Protein AF-K1Q752-F1 (afdb_monomer_lite)

Structure (mmCIF, N/CA/C/O backbone):
data_AF-K1Q752-F1
#
_entry.id   AF-K1Q752-F1
#
loop_
_atom_site.group_PDB
_atom_site.id
_atom_site.type_symbol
_atom_site.label_atom_id
_atom_site.label_alt_id
_atom_site.label_comp_id
_atom_site.label_asym_id
_atom_site.label_entity_id
_atom_site.label_seq_id
_atom_site.pdbx_PDB_ins_code
_atom_site.Cartn_x
_atom_site.Cartn_y
_atom_site.Cartn_z
_atom_site.occupancy
_atom_site.B_iso_or_equiv
_atom_site.auth_seq_id
_atom_site.auth_comp_id
_atom_site.auth_asym_id
_atom_site.auth_atom_id
_atom_site.pdbx_PDB_model_num
ATOM 1 N N . MET A 1 1 ? -10.560 10.056 -11.623 1.00 42.00 1 MET A N 1
ATOM 2 C CA . MET A 1 1 ? -11.050 8.693 -11.921 1.00 42.00 1 MET A CA 1
ATOM 3 C C . MET A 1 1 ? -12.491 8.624 -11.456 1.00 42.00 1 MET A C 1
ATOM 5 O O . MET A 1 1 ? -12.718 8.993 -10.308 1.00 42.00 1 MET A O 1
ATOM 9 N N . PRO A 1 2 ? -13.451 8.238 -12.308 1.00 56.50 2 PRO A N 1
ATOM 10 C CA . PRO A 1 2 ? -14.804 7.950 -11.844 1.00 56.50 2 PRO A CA 1
ATOM 11 C C . PRO A 1 2 ? -14.769 6.792 -10.834 1.00 56.50 2 PRO A C 1
ATOM 13 O O . PRO A 1 2 ? -13.944 5.883 -10.951 1.00 56.50 2 PRO A O 1
ATOM 16 N N . GLN A 1 3 ? -15.618 6.861 -9.809 1.00 67.69 3 GLN A N 1
ATOM 17 C CA . GLN A 1 3 ? -15.756 5.802 -8.810 1.00 67.69 3 GLN A CA 1
ATOM 18 C C . GLN A 1 3 ? -16.289 4.531 -9.486 1.00 67.69 3 GLN A C 1
ATOM 20 O O . GLN A 1 3 ? -17.209 4.608 -10.298 1.00 67.69 3 GLN A O 1
ATOM 25 N N . THR A 1 4 ? -15.714 3.367 -9.175 1.00 75.62 4 THR A N 1
ATOM 26 C CA . THR A 1 4 ? -16.200 2.095 -9.727 1.00 75.62 4 THR A CA 1
ATOM 27 C C . THR A 1 4 ? -17.544 1.720 -9.106 1.00 75.62 4 THR A C 1
ATOM 29 O O . THR A 1 4 ? -17.791 2.009 -7.933 1.00 75.62 4 THR A O 1
ATOM 32 N N . GLU A 1 5 ? -18.401 1.036 -9.867 1.00 75.38 5 GLU A N 1
ATOM 33 C CA . GLU A 1 5 ? -19.727 0.621 -9.389 1.00 75.38 5 GLU A CA 1
ATOM 34 C C . GLU A 1 5 ? -19.633 -0.262 -8.138 1.00 75.38 5 GLU A C 1
ATOM 36 O O . GLU A 1 5 ? -20.312 -0.017 -7.147 1.00 75.38 5 GLU A O 1
ATOM 41 N N . ASN A 1 6 ? -18.675 -1.191 -8.105 1.00 75.94 6 ASN A N 1
ATOM 42 C CA . ASN A 1 6 ? -18.429 -2.019 -6.923 1.00 75.94 6 ASN A CA 1
ATOM 43 C C . ASN A 1 6 ? -18.052 -1.192 -5.683 1.00 75.94 6 ASN A C 1
ATOM 45 O O . ASN A 1 6 ? -18.512 -1.495 -4.586 1.00 75.94 6 ASN A O 1
ATOM 49 N N . ALA A 1 7 ? -17.253 -0.127 -5.826 1.00 74.12 7 ALA A N 1
ATOM 50 C CA . ALA A 1 7 ? -16.920 0.732 -4.689 1.00 74.12 7 ALA A CA 1
ATOM 51 C C . ALA A 1 7 ? -18.151 1.497 -4.176 1.00 74.12 7 ALA A C 1
ATOM 53 O O . ALA A 1 7 ? -18.272 1.714 -2.969 1.00 74.12 7 ALA A O 1
ATOM 54 N N . ARG A 1 8 ? -19.065 1.894 -5.073 1.00 77.12 8 ARG A N 1
ATOM 55 C CA . ARG A 1 8 ? -20.343 2.529 -4.706 1.00 77.12 8 ARG A CA 1
ATOM 56 C C . ARG A 1 8 ? -21.249 1.558 -3.955 1.00 77.12 8 ARG A C 1
ATOM 58 O O . ARG A 1 8 ? -21.768 1.929 -2.911 1.00 77.12 8 ARG A O 1
ATOM 65 N N . LEU A 1 9 ? -21.384 0.324 -4.440 1.00 76.19 9 LEU A N 1
ATOM 66 C CA . LEU A 1 9 ? -22.222 -0.706 -3.813 1.00 76.19 9 LEU A CA 1
ATOM 67 C C . LEU A 1 9 ? -21.737 -1.079 -2.409 1.00 76.19 9 LEU A C 1
ATOM 69 O O . LEU A 1 9 ? -22.540 -1.208 -1.493 1.00 76.19 9 LEU A O 1
ATOM 73 N N . VAL A 1 10 ? -20.422 -1.213 -2.234 1.00 74.75 10 VAL A N 1
ATOM 74 C CA . VAL A 1 10 ? -19.826 -1.654 -0.966 1.00 74.75 10 VAL A CA 1
ATOM 75 C C . VAL A 1 10 ? -19.859 -0.558 0.102 1.00 74.75 10 VAL A C 1
ATOM 77 O O . VAL A 1 10 ? -20.119 -0.841 1.265 1.00 74.75 10 VAL A O 1
ATOM 80 N N . THR A 1 11 ? -19.595 0.696 -0.272 1.00 77.12 11 THR A N 1
ATOM 81 C CA . THR A 1 11 ? -19.477 1.803 0.700 1.00 77.12 11 THR A CA 1
ATOM 82 C C . THR A 1 11 ? -20.744 2.647 0.823 1.00 77.12 11 THR A C 1
ATOM 84 O O . THR A 1 11 ? -20.880 3.437 1.755 1.00 77.12 11 THR A O 1
ATOM 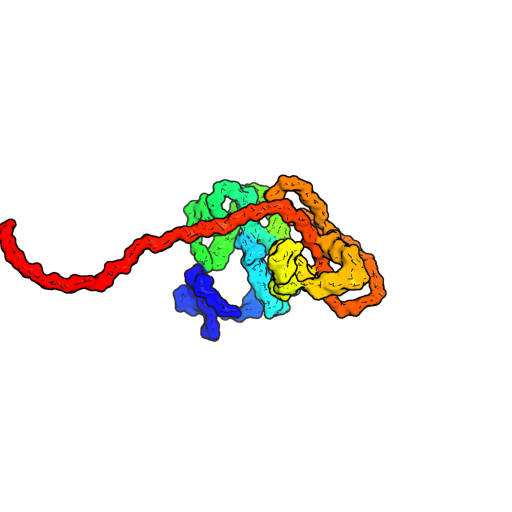87 N N . GLY A 1 12 ? -21.648 2.560 -0.155 1.00 78.56 12 GLY A N 1
ATOM 88 C CA . GLY A 1 12 ? -22.776 3.476 -0.305 1.00 78.56 12 GLY A CA 1
ATOM 89 C C . GLY A 1 12 ? -22.371 4.921 -0.627 1.00 78.56 12 GLY A C 1
ATOM 90 O O . GLY A 1 12 ? -23.239 5.795 -0.628 1.00 78.56 12 GLY A O 1
ATOM 91 N N . ILE A 1 13 ? -21.083 5.200 -0.867 1.00 83.12 13 ILE A N 1
ATOM 92 C CA . ILE A 1 13 ? -20.577 6.547 -1.145 1.00 83.12 13 ILE A CA 1
ATOM 93 C C . ILE A 1 13 ? -20.780 6.870 -2.623 1.00 83.12 13 ILE A C 1
ATOM 95 O O . ILE A 1 13 ? -20.445 6.063 -3.490 1.00 83.12 13 ILE A O 1
ATOM 99 N N . VAL A 1 14 ? -21.269 8.072 -2.920 1.00 82.81 14 VAL A N 1
ATOM 100 C CA . VAL A 1 14 ? -21.294 8.635 -4.275 1.00 82.81 14 VAL A CA 1
ATOM 101 C C . VAL A 1 14 ? -20.688 10.030 -4.233 1.00 82.81 14 VAL A C 1
ATOM 103 O O . VAL A 1 14 ? -21.219 10.904 -3.549 1.00 82.81 14 VAL A O 1
ATOM 106 N N . ALA A 1 15 ? -19.597 10.238 -4.971 1.00 81.19 15 ALA A N 1
ATOM 107 C CA . ALA A 1 15 ? -18.963 11.543 -5.145 1.00 81.19 15 ALA A CA 1
ATOM 108 C C . ALA A 1 15 ? -19.131 12.036 -6.590 1.00 81.19 15 ALA A C 1
ATOM 110 O O . ALA A 1 15 ? -18.731 11.356 -7.537 1.00 81.19 15 ALA A O 1
ATOM 111 N N . ASN A 1 16 ? -19.717 13.219 -6.762 1.00 80.62 16 ASN A N 1
ATOM 112 C CA . ASN A 1 16 ? -19.922 13.856 -8.064 1.00 80.62 16 ASN A CA 1
ATOM 113 C C . ASN A 1 16 ? -19.699 15.380 -7.968 1.00 80.62 16 ASN A C 1
ATOM 115 O O . ASN A 1 16 ? -19.292 15.897 -6.928 1.00 80.62 16 ASN A O 1
ATOM 119 N N . SER A 1 17 ? -19.957 16.111 -9.055 1.00 77.25 17 SER A N 1
ATOM 120 C CA . SER A 1 17 ? -19.806 17.574 -9.094 1.00 77.25 17 SER A CA 1
ATOM 121 C C . SER A 1 17 ? -20.710 18.322 -8.105 1.00 77.25 17 SER A C 1
ATOM 123 O O . SER A 1 17 ? -20.375 19.436 -7.717 1.00 77.25 17 SER A O 1
ATOM 125 N N . SER A 1 18 ? -21.824 17.720 -7.672 1.00 78.00 18 SER A N 1
ATOM 126 C CA . SER A 1 18 ? -22.764 18.294 -6.696 1.00 78.00 18 SER A CA 1
ATOM 127 C C . SER A 1 18 ? -22.414 17.997 -5.231 1.00 78.00 18 SER A C 1
ATOM 129 O O . SER A 1 18 ? -23.060 18.533 -4.334 1.00 78.00 18 SER A O 1
ATOM 131 N N . GLY A 1 19 ? -21.385 17.181 -4.971 1.00 83.75 19 GLY A N 1
ATOM 132 C CA . GLY A 1 19 ? -20.909 16.864 -3.625 1.00 83.75 19 GLY A CA 1
ATOM 133 C C . GLY A 1 19 ? -20.769 15.366 -3.367 1.00 83.75 19 GLY A C 1
ATOM 134 O O . GLY A 1 19 ? -20.625 14.561 -4.291 1.00 83.75 19 GLY A O 1
ATOM 135 N N . VAL A 1 20 ? -20.780 14.995 -2.085 1.00 87.06 20 VAL A N 1
ATOM 136 C CA . VAL A 1 20 ? -20.661 13.607 -1.625 1.00 87.06 20 VAL A CA 1
ATOM 137 C C . VAL A 1 20 ? -21.943 13.197 -0.908 1.00 87.06 20 VAL A C 1
ATOM 139 O O . VAL A 1 20 ? -22.484 13.952 -0.103 1.00 87.06 20 VAL A O 1
ATOM 142 N N . SER A 1 21 ? -22.419 11.985 -1.176 1.00 87.00 21 SER A N 1
ATOM 143 C CA . SER A 1 21 ? -23.525 11.365 -0.444 1.0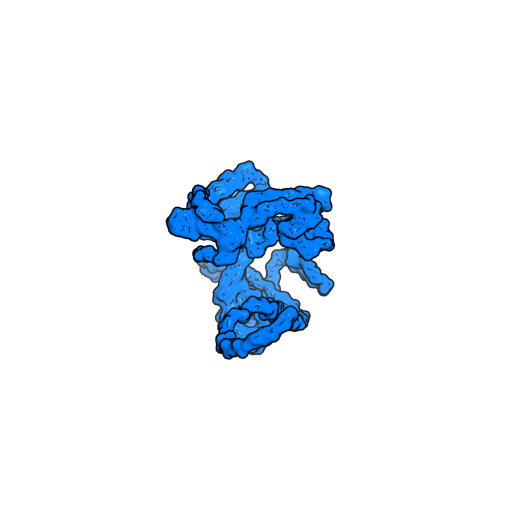0 87.00 21 SER A CA 1
ATOM 144 C C . SER A 1 21 ? -23.142 9.979 0.066 1.00 87.00 21 SER A C 1
ATOM 146 O O . SER A 1 21 ? -22.292 9.317 -0.528 1.00 87.00 21 SER A O 1
ATOM 148 N N . VAL A 1 22 ? -23.762 9.556 1.168 1.00 85.38 22 VAL A N 1
ATOM 149 C CA . VAL A 1 22 ? -23.600 8.230 1.777 1.00 85.38 22 VAL A CA 1
ATOM 150 C C . VAL A 1 22 ? -24.983 7.618 1.952 1.00 85.38 22 VAL A C 1
ATOM 152 O O . VAL A 1 22 ? -25.838 8.211 2.611 1.00 85.38 22 VAL A O 1
ATOM 155 N N . ALA A 1 23 ? -25.219 6.461 1.329 1.00 83.69 23 ALA A N 1
ATOM 156 C CA . ALA A 1 23 ? -26.521 5.788 1.313 1.00 83.69 23 ALA A CA 1
ATOM 157 C C . ALA A 1 23 ? -27.674 6.739 0.915 1.00 83.69 23 ALA A C 1
ATOM 159 O O . ALA A 1 23 ? -28.724 6.788 1.553 1.00 83.69 23 ALA A O 1
ATOM 160 N N . GLY A 1 24 ? -27.436 7.566 -0.111 1.00 82.38 24 GLY A N 1
ATOM 161 C CA . GLY A 1 24 ? -28.401 8.541 -0.633 1.00 82.38 24 GLY A CA 1
ATOM 162 C C . GLY A 1 24 ? -28.531 9.841 0.170 1.00 82.38 24 GLY A C 1
ATOM 163 O O . GLY A 1 24 ? -29.198 10.767 -0.287 1.00 82.38 24 GLY A O 1
ATOM 164 N N . LYS A 1 25 ? -27.880 9.966 1.334 1.00 86.06 25 LYS A N 1
ATOM 165 C CA . LYS A 1 25 ? -27.905 11.195 2.143 1.00 86.06 25 LYS A CA 1
ATOM 166 C C . LYS A 1 25 ? -26.704 12.072 1.819 1.00 86.06 25 LYS A C 1
ATOM 168 O O . LYS A 1 25 ? -25.569 11.613 1.918 1.00 86.06 25 LYS A O 1
ATOM 173 N N . SER A 1 26 ? -26.945 13.329 1.452 1.00 89.94 26 SER A N 1
ATOM 174 C CA . SER A 1 26 ? -25.872 14.308 1.248 1.00 89.94 26 SER A CA 1
ATOM 175 C C . SER A 1 26 ? -25.091 14.518 2.545 1.00 89.94 26 SER A C 1
ATOM 177 O O . SER A 1 26 ? -25.686 14.657 3.618 1.00 89.94 26 SER A O 1
ATOM 179 N N . VAL A 1 27 ? -23.763 14.520 2.453 1.00 89.00 27 VAL A N 1
ATOM 180 C CA . VAL A 1 27 ? -22.869 14.717 3.595 1.00 89.00 27 VAL A CA 1
ATOM 181 C C . VAL A 1 27 ? -21.955 15.906 3.354 1.00 89.00 27 VAL A C 1
ATOM 183 O O . VAL A 1 27 ? -21.539 16.193 2.232 1.00 89.00 27 VAL A O 1
ATOM 186 N N . LYS A 1 28 ? -21.596 16.597 4.437 1.00 90.88 28 LYS A N 1
ATOM 187 C CA . LYS A 1 28 ? -20.582 17.645 4.371 1.00 90.88 28 LYS A CA 1
ATOM 188 C C . LYS A 1 28 ? -19.233 17.012 4.029 1.00 90.88 28 LYS A C 1
ATOM 190 O O . LYS A 1 28 ? -18.752 16.148 4.756 1.00 90.88 28 LYS A O 1
ATOM 195 N N . SER A 1 29 ? -18.616 17.483 2.954 1.00 89.88 29 SER A N 1
ATOM 196 C CA . SER A 1 29 ? -17.308 17.026 2.489 1.00 89.88 29 SER A CA 1
ATOM 197 C C . SER A 1 29 ? -16.345 18.194 2.330 1.00 89.88 29 SER A C 1
ATOM 199 O O . SER A 1 29 ? -16.747 19.289 1.940 1.00 89.88 29 SER A O 1
ATOM 201 N N . ASP A 1 30 ? -15.064 17.944 2.572 1.00 88.94 30 ASP A N 1
ATOM 202 C CA . ASP A 1 30 ? -13.991 18.863 2.205 1.00 88.94 30 ASP A CA 1
ATOM 203 C C . ASP A 1 30 ? -13.399 18.480 0.846 1.00 88.94 30 ASP A C 1
ATOM 205 O O . ASP A 1 30 ? -13.413 17.313 0.450 1.00 88.94 30 ASP A O 1
ATOM 209 N N . ASN A 1 31 ? -12.810 19.453 0.148 1.00 90.25 31 ASN A N 1
ATOM 210 C CA . ASN A 1 31 ? -11.958 19.134 -0.993 1.00 90.25 31 ASN A CA 1
ATOM 211 C C . ASN A 1 31 ? -10.679 18.410 -0.531 1.00 90.25 31 ASN A C 1
ATOM 213 O O . ASN A 1 31 ? -10.238 18.548 0.614 1.00 90.25 31 ASN A O 1
ATOM 217 N N . ILE A 1 32 ? -10.051 17.674 -1.450 1.00 91.75 32 ILE A N 1
ATOM 218 C CA . ILE A 1 32 ? -8.918 16.801 -1.126 1.00 91.75 32 ILE A CA 1
ATOM 219 C C . ILE A 1 32 ? -7.699 17.549 -0.565 1.00 91.75 32 ILE A C 1
ATOM 221 O O . ILE A 1 32 ? -6.998 17.010 0.287 1.00 91.75 32 ILE A O 1
ATOM 225 N N . HIS A 1 33 ? -7.464 18.803 -0.973 1.00 94.38 33 HIS A N 1
ATOM 226 C CA . HIS A 1 33 ? -6.360 19.606 -0.440 1.00 94.38 33 HIS A CA 1
ATOM 227 C C . HIS A 1 33 ? -6.612 19.972 1.024 1.00 94.38 33 HIS A C 1
ATOM 229 O O . HIS A 1 33 ? -5.743 19.746 1.864 1.00 94.38 33 HIS A O 1
ATOM 235 N N . SER A 1 34 ? -7.819 20.455 1.338 1.00 95.25 34 SER A N 1
ATOM 236 C CA . SER A 1 34 ? -8.214 20.794 2.708 1.00 95.25 34 SER A CA 1
ATOM 237 C C . SER A 1 34 ? -8.233 19.561 3.615 1.00 95.25 34 SER A C 1
ATOM 239 O O . SER A 1 34 ? -7.761 19.624 4.750 1.00 95.25 34 SER A O 1
ATOM 241 N N . ALA A 1 35 ? -8.717 18.422 3.112 1.00 94.94 35 ALA A N 1
ATOM 242 C CA . ALA A 1 35 ? -8.685 17.158 3.841 1.00 94.94 35 ALA A CA 1
ATOM 243 C C . ALA A 1 35 ? -7.242 16.714 4.149 1.00 94.94 35 ALA A C 1
ATOM 245 O O . ALA A 1 35 ? -6.946 16.358 5.291 1.00 94.94 35 ALA A O 1
ATOM 246 N N . ALA A 1 36 ? -6.331 16.805 3.173 1.00 96.00 36 ALA A N 1
ATOM 247 C CA . ALA A 1 36 ? -4.915 16.490 3.362 1.00 96.00 36 ALA A CA 1
ATOM 248 C C . ALA A 1 36 ? -4.249 17.405 4.408 1.00 96.00 36 ALA A C 1
ATOM 250 O O . ALA A 1 36 ? -3.536 16.913 5.284 1.00 96.00 36 ALA A O 1
ATOM 251 N N . ASP A 1 37 ? -4.538 18.713 4.377 1.00 96.19 37 ASP A N 1
ATOM 252 C CA . ASP A 1 37 ? -4.051 19.673 5.379 1.00 96.19 37 ASP A CA 1
ATOM 253 C C . ASP A 1 37 ? -4.561 19.348 6.785 1.00 96.19 37 ASP A C 1
ATOM 255 O O . ASP A 1 37 ? -3.794 19.347 7.751 1.00 96.19 37 ASP A O 1
ATOM 259 N N . LYS A 1 38 ? -5.860 19.054 6.920 1.00 97.12 38 LYS A N 1
ATOM 260 C CA . LYS A 1 38 ? -6.459 18.668 8.206 1.00 97.12 38 LYS A CA 1
ATOM 261 C C . LYS A 1 38 ? -5.850 17.371 8.733 1.00 97.12 38 LYS A C 1
ATOM 263 O O . LYS A 1 38 ? -5.601 17.280 9.934 1.00 97.12 38 LYS A O 1
ATOM 268 N N . PHE A 1 39 ? -5.577 16.405 7.856 1.00 96.88 39 PHE A N 1
ATOM 269 C CA . PHE A 1 39 ? -4.958 15.140 8.238 1.00 96.88 39 PHE A CA 1
ATOM 270 C C . PHE A 1 39 ? -3.526 15.337 8.744 1.00 96.88 39 PHE A C 1
ATOM 272 O O . PHE A 1 39 ? -3.224 14.901 9.852 1.00 96.88 39 PHE A O 1
ATOM 279 N N . ILE A 1 40 ? -2.673 16.074 8.021 1.00 96.69 40 ILE A N 1
ATOM 280 C CA . ILE A 1 40 ? -1.317 16.402 8.503 1.00 96.69 40 ILE A CA 1
ATOM 281 C C . ILE A 1 40 ? -1.388 17.115 9.853 1.00 96.69 40 ILE A C 1
ATOM 283 O O . ILE A 1 40 ? -0.722 16.704 10.799 1.00 96.69 40 ILE A O 1
ATOM 287 N N . ARG A 1 41 ? -2.248 18.133 9.974 1.00 97.19 41 ARG A N 1
ATOM 288 C CA . ARG A 1 41 ? -2.411 18.911 11.212 1.00 97.19 41 ARG A CA 1
ATOM 289 C C . ARG A 1 41 ? -2.917 18.067 12.386 1.00 97.19 41 ARG A C 1
ATOM 291 O O . ARG A 1 41 ? -2.661 18.390 13.545 1.00 97.19 41 ARG A O 1
ATOM 298 N N . TYR A 1 42 ? -3.667 17.004 12.107 1.00 97.44 42 TYR A N 1
ATOM 299 C CA . TYR A 1 42 ? -4.048 16.017 13.110 1.00 97.44 42 TYR A CA 1
ATOM 300 C C . TYR A 1 42 ? -2.845 15.166 13.527 1.00 97.44 42 TYR A C 1
ATOM 302 O O . TYR A 1 42 ? -2.586 15.041 14.722 1.00 97.44 42 TYR A O 1
ATOM 310 N N . LEU A 1 43 ? -2.078 14.645 12.566 1.00 96.50 43 LEU A N 1
ATOM 311 C CA . LEU A 1 43 ? -0.911 13.806 12.842 1.00 96.50 43 LEU A CA 1
ATOM 312 C C . LEU A 1 43 ? 0.195 14.550 13.608 1.00 96.50 43 LEU A C 1
ATOM 314 O O . LEU A 1 43 ? 0.810 13.965 14.494 1.00 96.50 43 LEU A O 1
ATOM 318 N N . THR A 1 44 ? 0.399 15.849 13.356 1.00 95.75 44 THR A N 1
ATOM 319 C CA . THR A 1 44 ? 1.400 16.672 14.068 1.00 95.75 44 THR A CA 1
ATOM 320 C C . THR A 1 44 ? 1.136 16.818 15.569 1.00 95.75 44 THR A C 1
ATOM 322 O O . THR A 1 44 ? 1.999 17.301 16.296 1.00 95.75 44 THR A O 1
ATOM 325 N N . LYS A 1 45 ? -0.047 16.421 16.055 1.00 96.75 45 LYS A N 1
ATOM 326 C CA . LYS A 1 45 ? -0.358 16.391 17.494 1.00 96.75 45 LYS A CA 1
ATOM 327 C C . LYS A 1 45 ? 0.356 15.253 18.227 1.00 96.75 45 LYS A C 1
ATOM 329 O O . LYS A 1 45 ? 0.413 15.268 19.454 1.00 96.75 45 LYS A O 1
ATOM 334 N N . PHE A 1 46 ? 0.881 14.274 17.495 1.00 93.94 46 PHE A N 1
ATOM 335 C CA . PHE A 1 46 ? 1.526 13.089 18.041 1.00 93.94 46 PHE A CA 1
ATOM 336 C C . PHE A 1 46 ? 3.023 13.102 17.722 1.00 93.94 46 PHE A C 1
ATOM 338 O O . PHE A 1 46 ? 3.453 13.586 16.676 1.00 93.94 46 PHE A O 1
ATOM 345 N N . LYS A 1 47 ? 3.830 12.537 18.623 1.00 89.50 47 LYS A N 1
ATOM 346 C CA . LYS A 1 47 ? 5.250 12.259 18.368 1.00 89.50 47 LYS A CA 1
ATOM 347 C C . LYS A 1 47 ? 5.382 10.840 17.811 1.00 89.50 47 LYS A C 1
ATOM 349 O O . LYS A 1 47 ? 4.695 9.948 18.296 1.00 89.50 47 LYS A O 1
ATOM 354 N N . ASN A 1 48 ? 6.287 10.630 16.852 1.00 86.88 48 ASN A N 1
ATOM 355 C CA . ASN A 1 48 ? 6.603 9.315 16.269 1.00 86.88 48 ASN A CA 1
ATOM 356 C C . ASN A 1 48 ? 5.380 8.577 15.686 1.00 86.88 48 ASN A C 1
ATOM 358 O O . ASN A 1 48 ? 5.002 7.507 16.161 1.00 86.88 48 ASN A O 1
ATOM 362 N N . VAL A 1 49 ? 4.743 9.147 14.660 1.00 94.62 49 VAL A N 1
ATOM 363 C CA . VAL A 1 49 ? 3.518 8.577 14.078 1.00 94.62 49 VAL A CA 1
ATOM 364 C C . VAL A 1 49 ? 3.816 7.321 13.258 1.00 94.62 49 VAL A C 1
ATOM 366 O O . VAL A 1 49 ? 4.432 7.397 12.196 1.00 94.62 49 VAL A O 1
ATOM 369 N N . CYS A 1 50 ? 3.277 6.181 13.692 1.00 93.94 50 CYS A N 1
ATOM 370 C CA . CYS A 1 50 ? 3.224 4.956 12.898 1.00 93.94 50 CYS A CA 1
ATOM 371 C C . CYS A 1 50 ? 1.787 4.687 12.430 1.00 93.94 50 CYS A C 1
ATOM 373 O O . CYS A 1 50 ? 0.871 4.605 13.249 1.00 93.94 50 CYS A O 1
ATOM 375 N N . LEU A 1 51 ? 1.580 4.566 11.117 1.00 96.12 51 LEU A N 1
ATOM 376 C CA . LEU A 1 51 ? 0.263 4.285 10.543 1.00 96.12 51 LEU A CA 1
ATOM 377 C C . LEU A 1 51 ? 0.035 2.778 10.436 1.00 96.12 51 LEU A C 1
ATOM 379 O O . LEU A 1 51 ? 0.849 2.064 9.856 1.00 96.12 51 LEU A O 1
ATOM 383 N N . ILE A 1 52 ? -1.098 2.295 10.933 1.00 96.00 52 ILE A N 1
ATOM 384 C CA . ILE A 1 52 ? -1.470 0.881 10.851 1.00 96.00 52 ILE A CA 1
ATOM 385 C C . ILE A 1 52 ? -2.692 0.755 9.951 1.00 96.00 52 ILE A C 1
ATOM 387 O O . ILE A 1 52 ? -3.695 1.429 10.174 1.00 96.00 52 ILE A O 1
ATOM 391 N N . ALA A 1 53 ? -2.612 -0.118 8.951 1.00 96.94 53 ALA A N 1
ATOM 392 C CA . ALA A 1 53 ? -3.738 -0.449 8.087 1.00 96.94 53 ALA A CA 1
ATOM 393 C C . ALA A 1 53 ? -3.754 -1.947 7.780 1.00 96.94 53 ALA A C 1
ATOM 395 O O . ALA A 1 53 ? -2.709 -2.601 7.700 1.00 96.94 53 ALA A O 1
ATOM 396 N N . HIS A 1 54 ? -4.949 -2.501 7.613 1.00 96.75 54 HIS A N 1
ATOM 397 C CA . HIS A 1 54 ? -5.127 -3.915 7.328 1.00 96.75 54 HIS A CA 1
ATOM 398 C C . HIS A 1 54 ? -5.027 -4.187 5.829 1.00 96.75 54 HIS A C 1
ATOM 400 O O . HIS A 1 54 ? -5.829 -3.673 5.060 1.00 96.75 54 HIS A O 1
ATOM 406 N N . ASN A 1 55 ? -4.033 -4.984 5.409 1.00 95.06 55 ASN A N 1
ATOM 407 C CA . ASN A 1 55 ? -3.637 -5.111 3.998 1.00 95.06 55 ASN A CA 1
ATOM 408 C C . ASN A 1 55 ? -3.189 -3.761 3.389 1.00 95.06 55 ASN A C 1
ATOM 410 O O . ASN A 1 55 ? -3.256 -3.532 2.174 1.00 95.06 55 ASN A O 1
ATOM 414 N N . GLY A 1 56 ? -2.701 -2.859 4.248 1.00 94.56 56 GLY A N 1
ATOM 415 C CA . GLY A 1 56 ? -2.397 -1.477 3.896 1.00 94.56 56 GLY A CA 1
ATOM 416 C C . GLY A 1 56 ? -1.320 -1.340 2.827 1.00 94.56 56 GLY A C 1
ATOM 417 O O . GLY A 1 56 ? -1.369 -0.411 2.019 1.00 94.56 56 GLY A O 1
ATOM 418 N N . ARG A 1 57 ? -0.363 -2.278 2.742 1.00 91.88 57 ARG A N 1
ATOM 419 C CA . ARG A 1 57 ? 0.713 -2.216 1.736 1.00 91.88 57 ARG A CA 1
ATOM 420 C C . ARG A 1 57 ? 0.180 -2.365 0.313 1.00 91.88 57 ARG A C 1
ATOM 422 O O . ARG A 1 57 ? 0.800 -1.863 -0.625 1.00 91.88 57 ARG A O 1
ATOM 429 N N . ARG A 1 58 ? -0.954 -3.049 0.148 1.00 90.69 58 ARG A N 1
ATOM 430 C CA . ARG A 1 58 ? -1.601 -3.256 -1.153 1.00 90.69 58 ARG A CA 1
ATOM 431 C C . ARG A 1 58 ? -2.681 -2.225 -1.463 1.00 90.69 58 ARG A C 1
ATOM 433 O O . ARG A 1 58 ? -3.043 -2.120 -2.632 1.00 90.69 58 ARG A O 1
ATOM 440 N N . PHE A 1 59 ? -3.186 -1.502 -0.464 1.00 92.12 59 PHE A N 1
ATOM 441 C CA . PHE A 1 59 ? -4.348 -0.634 -0.634 1.00 92.12 59 PHE A CA 1
ATOM 442 C C . PHE A 1 59 ? -4.174 0.745 0.012 1.00 92.12 59 PHE A C 1
ATOM 444 O O . PHE A 1 59 ? -3.848 1.699 -0.699 1.00 92.12 59 PHE A O 1
ATOM 451 N N . ASP A 1 60 ? -4.339 0.856 1.332 1.00 96.06 60 ASP A N 1
ATOM 452 C CA . ASP A 1 60 ? -4.432 2.146 2.027 1.00 96.06 60 ASP A CA 1
ATOM 453 C C . ASP A 1 60 ? -3.190 3.017 1.844 1.00 96.06 60 ASP A C 1
ATOM 455 O O . ASP A 1 60 ? -3.302 4.193 1.500 1.00 96.06 60 ASP A O 1
ATOM 459 N N . PHE A 1 61 ? -1.989 2.455 2.014 1.00 96.75 61 PHE A N 1
ATOM 460 C CA . PHE A 1 61 ? -0.762 3.244 1.921 1.00 96.75 61 PHE A CA 1
ATOM 461 C C . PHE A 1 61 ? -0.472 3.722 0.489 1.00 96.75 61 PHE A C 1
ATOM 463 O O . PHE A 1 61 ? -0.153 4.902 0.333 1.00 96.75 61 PHE A O 1
ATOM 470 N N . PRO A 1 62 ? -0.602 2.894 -0.571 1.00 95.56 62 PRO A N 1
ATOM 471 C CA . PRO A 1 62 ? -0.567 3.381 -1.950 1.00 95.56 62 PRO A CA 1
ATOM 472 C C . PRO A 1 62 ? -1.553 4.523 -2.229 1.00 95.56 62 PRO A C 1
ATOM 474 O O . PRO A 1 62 ? -1.162 5.528 -2.826 1.00 95.56 62 PRO A O 1
ATOM 477 N N . VAL A 1 63 ? -2.810 4.395 -1.787 1.00 95.25 63 VAL A N 1
ATOM 478 C CA . VAL A 1 63 ? -3.846 5.426 -1.984 1.00 95.25 63 VAL A CA 1
ATOM 479 C C . VAL A 1 63 ? -3.486 6.710 -1.237 1.00 95.25 63 VAL A C 1
ATOM 481 O O . VAL A 1 63 ? -3.555 7.800 -1.815 1.00 95.25 63 VAL A O 1
ATOM 484 N N . LEU A 1 64 ? -3.045 6.588 0.016 1.00 96.62 64 LEU A N 1
ATOM 485 C CA . LEU A 1 64 ? -2.603 7.704 0.844 1.00 96.62 64 LEU A CA 1
ATOM 486 C C . LEU A 1 64 ? -1.431 8.435 0.185 1.00 96.62 64 LEU A C 1
ATOM 488 O O . LEU A 1 64 ? -1.529 9.624 -0.105 1.00 96.62 64 LEU A O 1
ATOM 492 N N . VAL A 1 65 ? -0.343 7.729 -0.127 1.00 95.94 65 VAL A N 1
ATOM 493 C CA . VAL A 1 65 ? 0.848 8.338 -0.736 1.00 95.94 65 VAL A CA 1
ATOM 494 C C . VAL A 1 65 ? 0.508 8.994 -2.071 1.00 95.94 65 VAL A C 1
ATOM 496 O O . VAL A 1 65 ? 0.912 10.133 -2.297 1.00 95.94 65 VAL A O 1
ATOM 499 N N . SER A 1 66 ? -0.269 8.342 -2.940 1.00 94.69 66 SER A N 1
ATOM 500 C CA . SER A 1 66 ? -0.698 8.959 -4.202 1.00 94.69 66 SER A CA 1
ATOM 501 C C . SER A 1 66 ? -1.516 10.232 -3.976 1.00 94.69 66 SER A C 1
ATOM 503 O O . SER A 1 66 ? -1.302 11.223 -4.671 1.00 94.69 66 SER A O 1
ATOM 505 N N . THR A 1 67 ? -2.404 10.249 -2.979 1.00 94.94 67 THR A N 1
ATOM 506 C CA . THR A 1 67 ? -3.179 11.445 -2.611 1.00 94.94 67 THR A CA 1
ATOM 507 C C . THR A 1 67 ? -2.263 12.592 -2.181 1.00 94.94 67 THR A C 1
ATOM 509 O O . THR A 1 67 ? -2.415 13.725 -2.644 1.00 94.94 67 THR A O 1
ATOM 512 N N . PHE A 1 68 ? -1.272 12.304 -1.339 1.00 96.25 68 PHE A N 1
ATOM 513 C CA . PHE A 1 68 ? -0.338 13.315 -0.844 1.00 96.25 68 PHE A CA 1
ATOM 514 C C . PHE A 1 68 ? 0.639 13.800 -1.919 1.00 96.25 68 PHE A C 1
ATOM 516 O O . PHE A 1 68 ? 0.934 14.991 -1.965 1.00 96.25 68 PHE A O 1
ATOM 523 N N . LYS A 1 69 ? 1.052 12.938 -2.854 1.00 93.88 69 LYS A N 1
ATOM 524 C CA . LYS A 1 69 ? 1.821 13.359 -4.036 1.00 93.88 69 LYS A CA 1
ATOM 525 C C . LYS A 1 69 ? 1.002 14.276 -4.944 1.00 93.88 69 LYS A C 1
ATOM 527 O O . LYS A 1 69 ? 1.478 15.335 -5.338 1.00 93.88 69 LYS A O 1
ATOM 532 N N . ASN A 1 70 ? -0.249 13.913 -5.229 1.00 92.81 70 ASN A N 1
ATOM 533 C CA . ASN A 1 70 ? -1.131 14.706 -6.093 1.00 92.81 70 ASN A CA 1
ATOM 534 C C . ASN A 1 70 ? -1.518 16.057 -5.474 1.00 92.81 70 ASN A C 1
ATOM 536 O O . ASN A 1 70 ? -1.806 17.006 -6.194 1.00 92.81 70 ASN A O 1
ATOM 540 N N . THR A 1 71 ? -1.507 16.156 -4.144 1.00 95.12 71 THR A N 1
ATOM 541 C CA . THR A 1 71 ? -1.750 17.413 -3.419 1.00 95.12 71 THR A CA 1
ATOM 542 C C . THR A 1 71 ? -0.467 18.174 -3.064 1.00 95.12 71 THR A C 1
ATOM 544 O O . THR A 1 71 ? -0.566 19.200 -2.387 1.00 95.12 71 THR A O 1
ATOM 547 N N . GLN A 1 72 ? 0.701 17.704 -3.535 1.00 95.56 72 GLN A N 1
ATOM 548 C CA . GLN A 1 72 ? 2.042 18.267 -3.296 1.00 95.56 72 GLN A CA 1
ATOM 549 C C . GLN A 1 72 ? 2.404 18.407 -1.805 1.00 95.56 72 GLN A C 1
ATOM 551 O O . GLN A 1 72 ? 3.001 19.389 -1.369 1.00 95.56 72 GLN A O 1
ATOM 556 N N . LYS A 1 73 ? 2.000 17.424 -0.997 1.00 95.25 73 LYS A N 1
ATOM 557 C CA . LYS A 1 73 ? 2.173 17.386 0.466 1.00 95.25 73 LYS A CA 1
ATOM 558 C C . LYS A 1 73 ? 2.902 16.129 0.950 1.00 95.25 73 LYS A C 1
ATOM 560 O O . LYS A 1 73 ? 2.955 15.863 2.150 1.00 95.25 73 LYS A O 1
ATOM 565 N N . ASP A 1 74 ? 3.473 15.343 0.047 1.00 93.81 74 ASP A N 1
ATOM 566 C CA . ASP A 1 74 ? 4.192 14.105 0.357 1.00 93.81 74 ASP A CA 1
ATOM 567 C C . ASP A 1 74 ? 5.438 14.334 1.223 1.00 93.81 74 ASP A C 1
ATOM 569 O O . ASP A 1 74 ? 5.700 13.536 2.127 1.00 93.81 74 ASP A O 1
ATOM 573 N N . THR A 1 75 ? 6.147 15.453 1.041 1.00 93.94 75 THR A N 1
ATOM 574 C CA . THR A 1 75 ? 7.253 15.850 1.932 1.00 93.94 75 THR A CA 1
ATOM 575 C C . THR A 1 75 ? 6.769 16.074 3.364 1.00 93.94 75 THR A C 1
ATOM 577 O O . THR A 1 75 ? 7.364 15.554 4.304 1.00 93.94 75 THR A O 1
ATOM 580 N N . GLN A 1 76 ? 5.659 16.797 3.544 1.00 94.75 76 GLN A N 1
ATOM 581 C CA . GLN A 1 76 ? 5.094 17.066 4.871 1.00 94.75 76 GLN A CA 1
ATOM 582 C C . GLN A 1 76 ? 4.611 15.776 5.540 1.00 94.75 76 GLN A C 1
ATOM 584 O O . GLN A 1 76 ? 4.892 15.548 6.715 1.00 94.75 76 GLN A O 1
ATOM 589 N N . LEU A 1 77 ? 3.952 14.894 4.781 1.00 95.12 77 LEU A N 1
ATOM 590 C CA . LEU A 1 77 ? 3.547 13.580 5.277 1.00 95.12 77 LEU A CA 1
ATOM 591 C C . LEU A 1 77 ? 4.762 12.752 5.728 1.00 95.12 77 LEU A C 1
ATOM 593 O O . LEU A 1 77 ? 4.725 12.151 6.800 1.00 95.12 77 LEU A O 1
ATOM 597 N N . SER A 1 78 ? 5.841 12.755 4.940 1.00 93.25 78 SER A N 1
ATOM 598 C CA . SER A 1 78 ? 7.065 11.989 5.223 1.00 93.25 78 SER A CA 1
ATOM 599 C C . SER A 1 78 ? 7.833 12.491 6.447 1.00 93.25 78 SER A C 1
ATOM 601 O O . SER A 1 78 ? 8.557 11.714 7.060 1.00 93.25 78 SER A O 1
ATOM 603 N N . ILE A 1 79 ? 7.683 13.769 6.810 1.00 92.69 79 ILE A N 1
ATOM 604 C CA . ILE A 1 79 ? 8.263 14.332 8.039 1.00 92.69 79 ILE A CA 1
ATOM 605 C C . ILE A 1 79 ? 7.510 13.829 9.275 1.00 92.69 79 ILE A C 1
ATOM 607 O O . ILE A 1 79 ? 8.123 13.559 10.304 1.00 92.69 79 ILE A O 1
ATOM 611 N N . VAL A 1 80 ? 6.182 13.721 9.188 1.00 94.75 80 VAL A N 1
ATOM 612 C CA . VAL A 1 80 ? 5.340 13.397 10.348 1.00 94.75 80 VAL A CA 1
ATOM 613 C C . VAL A 1 80 ? 5.234 11.886 10.576 1.00 94.75 80 VAL A C 1
ATOM 615 O O . VAL A 1 80 ? 5.250 11.440 11.723 1.00 94.75 80 VAL A O 1
ATOM 618 N N . VAL A 1 81 ? 5.135 11.092 9.506 1.00 95.31 81 VAL A N 1
ATOM 619 C CA . VAL A 1 81 ? 4.962 9.633 9.576 1.00 95.31 81 VAL A CA 1
ATOM 620 C C . VAL A 1 81 ? 6.318 8.933 9.620 1.00 95.31 81 VAL A C 1
ATOM 622 O O . VAL A 1 81 ? 7.038 8.877 8.624 1.00 95.31 81 VAL A O 1
ATOM 625 N N . THR A 1 82 ? 6.641 8.337 10.764 1.00 91.88 82 THR A N 1
ATOM 626 C CA . THR A 1 82 ? 7.904 7.627 10.998 1.00 91.88 82 THR A CA 1
ATOM 627 C C . THR A 1 82 ? 7.865 6.166 10.552 1.00 91.88 82 THR A C 1
ATOM 629 O O . THR A 1 82 ? 8.915 5.577 10.300 1.00 91.88 82 THR A O 1
ATOM 632 N N . GLY A 1 83 ? 6.676 5.575 10.409 1.00 94.12 83 GLY A N 1
ATOM 633 C CA . GLY A 1 83 ? 6.531 4.177 10.011 1.00 94.12 83 GLY A CA 1
ATOM 634 C C . GLY A 1 83 ? 5.128 3.802 9.549 1.00 94.12 83 GLY A C 1
ATOM 635 O O . GLY A 1 83 ? 4.160 4.547 9.713 1.00 94.12 83 GLY A O 1
ATOM 636 N N . CYS A 1 84 ? 5.029 2.629 8.939 1.00 95.56 84 CYS A N 1
ATOM 637 C CA . CYS A 1 84 ? 3.783 1.998 8.538 1.00 95.56 84 CYS A CA 1
ATOM 638 C C . CYS A 1 84 ? 3.800 0.522 8.943 1.00 95.56 84 CYS A C 1
ATOM 640 O O . CYS A 1 84 ? 4.844 -0.122 8.865 1.00 95.56 84 CYS A O 1
ATOM 642 N N . VAL A 1 85 ? 2.649 -0.025 9.318 1.00 94.94 85 VAL A N 1
ATOM 643 C CA . VAL A 1 85 ? 2.467 -1.448 9.628 1.00 94.94 85 VAL A CA 1
ATOM 644 C C . VAL A 1 85 ? 1.318 -1.993 8.794 1.00 94.94 85 VAL A C 1
ATOM 646 O O . VAL A 1 85 ? 0.214 -1.445 8.796 1.00 94.94 85 VAL A O 1
ATOM 649 N N . ASP A 1 86 ? 1.570 -3.105 8.106 1.00 94.38 86 ASP A N 1
ATOM 650 C CA . ASP A 1 86 ? 0.510 -3.904 7.499 1.00 94.38 86 ASP A CA 1
ATOM 651 C C . ASP A 1 86 ? 0.040 -4.953 8.510 1.00 94.38 86 ASP A C 1
ATOM 653 O O . ASP A 1 86 ? 0.730 -5.946 8.774 1.00 94.38 86 ASP A O 1
ATOM 657 N N . SER A 1 87 ? -1.138 -4.723 9.095 1.00 95.38 87 SER A N 1
ATOM 658 C CA . SER A 1 87 ? -1.634 -5.575 10.177 1.00 95.38 87 SER A CA 1
ATOM 659 C C . SER A 1 87 ? -1.957 -6.996 9.715 1.00 95.38 87 SER A C 1
ATOM 661 O O . SER A 1 87 ? -1.999 -7.897 10.545 1.00 95.38 87 SER A O 1
ATOM 663 N N . LEU A 1 88 ? -2.112 -7.252 8.409 1.00 94.75 88 LEU A N 1
ATOM 664 C CA . LEU A 1 88 ? -2.390 -8.597 7.903 1.00 94.75 88 LEU A CA 1
ATOM 665 C C . LEU A 1 88 ? -1.239 -9.568 8.205 1.00 94.75 88 LEU A C 1
ATOM 667 O O . LEU A 1 88 ? -1.473 -10.694 8.643 1.00 94.75 88 LEU A O 1
ATOM 671 N N . ALA A 1 89 ? 0.008 -9.139 7.990 1.00 91.00 89 ALA A N 1
ATOM 672 C CA . ALA A 1 89 ? 1.180 -9.958 8.299 1.00 91.00 89 ALA A CA 1
ATOM 673 C C . ALA A 1 89 ? 1.329 -10.169 9.813 1.00 91.00 89 ALA A C 1
ATOM 675 O O . ALA A 1 89 ? 1.624 -11.279 10.261 1.00 91.00 89 ALA A O 1
ATOM 676 N N . MET A 1 90 ? 1.059 -9.117 10.588 1.00 91.56 90 MET A N 1
ATOM 677 C CA . MET A 1 90 ? 1.076 -9.151 12.048 1.00 91.56 90 MET A CA 1
ATOM 678 C C . MET A 1 90 ? 0.052 -10.148 12.601 1.00 91.56 90 MET A C 1
ATOM 680 O O . MET A 1 90 ? 0.396 -11.027 13.390 1.00 91.56 90 MET A O 1
ATOM 684 N N . PHE A 1 91 ? -1.189 -10.077 12.122 1.00 94.62 91 PHE A N 1
ATOM 685 C CA . PHE A 1 91 ? -2.274 -10.959 12.541 1.00 94.62 91 PHE A CA 1
ATOM 686 C C . PHE A 1 91 ? -2.035 -12.410 12.136 1.00 94.62 91 PHE A C 1
ATOM 688 O O . PHE A 1 91 ? -2.282 -13.289 12.949 1.00 94.62 91 PHE A O 1
ATOM 695 N N . LYS A 1 92 ? -1.471 -12.684 10.952 1.00 92.88 92 LYS A N 1
ATOM 696 C CA . LYS A 1 92 ? -1.083 -14.053 10.557 1.00 92.88 92 LYS A CA 1
ATOM 697 C C . LYS A 1 92 ? -0.042 -14.686 11.476 1.00 92.88 92 LYS A C 1
ATOM 699 O O . LYS A 1 92 ? -0.048 -15.901 11.656 1.00 92.88 92 LYS A O 1
ATOM 704 N N . LYS A 1 93 ? 0.867 -13.884 12.038 1.00 90.75 93 LYS A N 1
ATOM 705 C CA . LYS A 1 93 ? 1.848 -14.377 13.014 1.00 90.75 93 LYS A CA 1
ATOM 706 C C . LYS A 1 93 ? 1.212 -14.583 14.390 1.00 90.75 93 LYS A C 1
ATOM 708 O O . LYS A 1 93 ? 1.536 -15.564 15.054 1.00 90.75 93 LYS A O 1
ATOM 713 N N . CYS A 1 94 ? 0.336 -13.663 14.791 1.00 90.62 94 CYS A N 1
ATOM 714 C CA . CYS A 1 94 ? -0.296 -13.636 16.108 1.00 90.62 94 CYS A CA 1
ATOM 715 C C . CYS A 1 94 ? -1.399 -14.687 16.268 1.00 90.62 94 CYS A C 1
ATOM 717 O O . CYS A 1 94 ? -1.378 -15.491 17.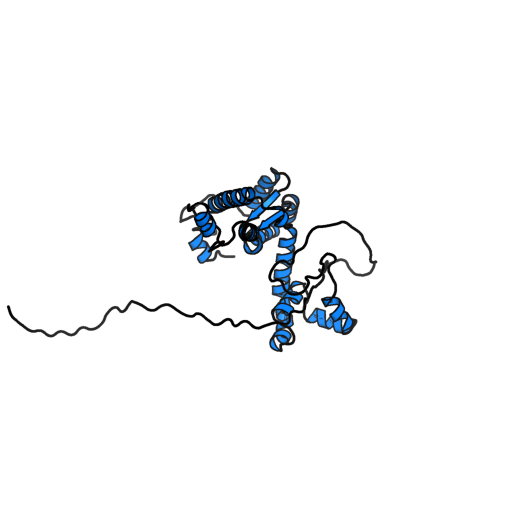193 1.00 90.62 94 CYS A O 1
ATOM 719 N N . PHE A 1 95 ? -2.361 -14.690 15.353 1.00 92.06 95 PHE A N 1
ATOM 720 C CA . PHE A 1 95 ? -3.579 -15.483 15.433 1.00 92.06 95 PHE A CA 1
ATOM 721 C C . PHE A 1 95 ? -3.468 -16.641 14.456 1.00 92.06 95 PHE A C 1
ATOM 723 O O . PHE A 1 95 ? -3.914 -16.542 13.322 1.00 92.06 95 PHE A O 1
ATOM 730 N N . LYS A 1 96 ? -2.815 -17.729 14.865 1.00 91.44 96 LYS A N 1
ATOM 731 C CA . LYS A 1 96 ? -2.652 -18.905 13.999 1.00 91.44 96 LYS A CA 1
ATOM 732 C C . LYS A 1 96 ? -3.998 -19.602 13.759 1.00 91.44 96 LYS A C 1
ATOM 734 O O . LYS A 1 96 ? -4.929 -19.465 14.550 1.00 91.44 96 LYS A O 1
ATOM 739 N N . ASN A 1 97 ? -4.066 -20.378 12.677 1.00 92.12 97 ASN A N 1
ATOM 740 C CA . ASN A 1 97 ? -5.183 -21.280 12.360 1.00 92.12 97 ASN A CA 1
ATOM 741 C C . ASN A 1 97 ? -6.553 -20.590 12.229 1.00 92.12 97 ASN A C 1
ATOM 743 O O . ASN A 1 97 ? -7.564 -21.139 12.645 1.00 92.12 97 ASN A O 1
ATOM 747 N N . GLN A 1 98 ? -6.583 -19.382 11.665 1.00 94.88 98 GLN A N 1
ATOM 748 C CA . GLN A 1 98 ? -7.832 -18.704 11.316 1.00 94.88 98 GLN A CA 1
ATOM 749 C C . GLN A 1 98 ? -8.253 -19.068 9.891 1.00 94.88 98 GLN A C 1
ATOM 751 O O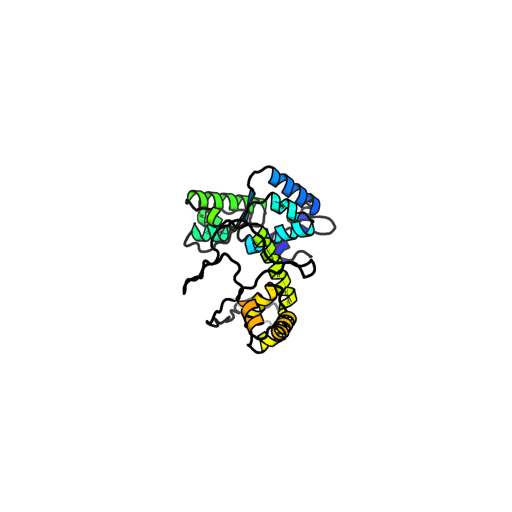 . GLN A 1 98 ? -7.419 -19.035 8.981 1.00 94.88 98 GLN A O 1
ATOM 756 N N . ASP A 1 99 ? -9.545 -19.329 9.691 1.00 94.00 99 ASP A N 1
ATOM 757 C CA . ASP A 1 99 ? -10.118 -19.659 8.375 1.00 94.00 99 ASP A CA 1
ATOM 758 C C . ASP A 1 99 ? -9.988 -18.503 7.374 1.00 94.00 99 ASP A C 1
ATOM 760 O O . ASP A 1 99 ? -9.848 -18.694 6.166 1.00 94.00 99 ASP A O 1
ATOM 764 N N . SER A 1 100 ? -10.025 -17.269 7.877 1.00 96.62 100 SER A N 1
ATOM 765 C CA . SER A 1 100 ? -9.909 -16.054 7.082 1.00 96.62 100 SER A CA 1
ATOM 766 C C . SER A 1 100 ? -9.225 -14.956 7.883 1.00 96.62 100 SER A C 1
ATOM 768 O O . SER A 1 100 ? -9.490 -14.762 9.065 1.00 96.62 100 SER A O 1
ATOM 770 N N . TYR A 1 101 ? -8.384 -14.187 7.194 1.00 96.75 101 TYR A N 1
ATOM 771 C CA . TYR A 1 101 ? -7.757 -12.983 7.736 1.00 96.75 101 TYR A CA 1
ATOM 772 C C . TYR A 1 101 ? -8.330 -11.708 7.129 1.00 96.75 101 TYR A C 1
ATOM 774 O O . TYR A 1 101 ? -7.700 -10.667 7.239 1.00 96.75 101 TYR A O 1
ATOM 782 N N . LYS A 1 102 ? -9.495 -11.759 6.470 1.00 95.81 102 LYS A N 1
ATOM 783 C CA . LYS A 1 102 ? -10.247 -10.525 6.199 1.00 95.81 102 LYS A CA 1
ATOM 784 C C . LYS A 1 102 ? -10.625 -9.904 7.543 1.00 95.81 102 LYS A C 1
ATOM 786 O O . LYS A 1 102 ? -11.066 -10.638 8.424 1.00 95.81 102 LYS A O 1
ATOM 791 N N . GLN A 1 103 ? -10.487 -8.586 7.687 1.00 96.50 103 GLN A N 1
ATOM 792 C CA . GLN A 1 103 ? -10.699 -7.897 8.965 1.00 96.50 103 GLN A CA 1
ATOM 793 C C . GLN A 1 103 ? -12.023 -8.279 9.642 1.00 96.50 103 GLN A C 1
ATOM 795 O O . GLN A 1 103 ? -12.011 -8.677 10.800 1.00 96.50 103 GLN A O 1
ATOM 800 N N . GLU A 1 104 ? -13.138 -8.234 8.910 1.00 96.75 104 GLU A N 1
ATOM 801 C CA . GLU A 1 104 ? -14.466 -8.604 9.417 1.00 96.75 104 GLU A CA 1
ATOM 802 C C . GLU A 1 104 ? -14.531 -10.063 9.892 1.00 96.75 104 GLU A C 1
ATOM 804 O O . GLU A 1 104 ? -14.991 -10.345 10.997 1.00 96.75 104 GLU A O 1
ATOM 809 N N . SER A 1 105 ? -14.030 -10.999 9.079 1.00 96.69 105 SER A N 1
ATOM 810 C CA . SER A 1 105 ? -14.032 -12.424 9.424 1.00 96.69 105 SER A CA 1
ATOM 811 C C . SER A 1 105 ? -13.182 -12.704 10.661 1.00 96.69 105 SER A C 1
ATOM 813 O O . SER A 1 105 ? -13.605 -13.455 11.536 1.00 96.69 105 SER A O 1
ATOM 815 N N . LEU A 1 106 ? -12.007 -12.076 10.740 1.00 97.12 106 LEU A N 1
ATOM 816 C CA . LEU A 1 106 ? -11.089 -12.221 11.861 1.00 97.12 106 LEU A CA 1
ATOM 817 C C . LEU A 1 106 ? -11.671 -11.605 13.139 1.00 97.12 106 LEU A C 1
ATOM 819 O O . LEU A 1 106 ? -11.624 -12.230 14.193 1.00 97.12 106 LEU A O 1
ATOM 823 N N . TYR A 1 107 ? -12.260 -10.410 13.040 1.00 97.62 107 TYR A N 1
ATOM 824 C CA . TYR A 1 107 ? -12.929 -9.743 14.157 1.00 97.62 107 TYR A CA 1
ATOM 825 C C . TYR A 1 107 ? -14.056 -10.611 14.726 1.00 97.62 107 TYR A C 1
ATOM 827 O O . TYR A 1 107 ? -14.114 -10.837 15.934 1.00 97.62 107 TYR A O 1
ATOM 835 N N . ARG A 1 108 ? -14.899 -11.168 13.848 1.00 97.31 108 ARG A N 1
ATOM 836 C CA . ARG A 1 108 ? -15.983 -12.072 14.243 1.00 97.31 108 ARG A CA 1
ATOM 837 C C . ARG A 1 108 ? -15.470 -13.349 14.897 1.00 97.31 108 ARG A C 1
ATOM 839 O O . ARG A 1 108 ? -16.009 -13.743 15.920 1.00 97.31 108 ARG A O 1
ATOM 846 N N . SER A 1 109 ? -14.428 -13.964 14.339 1.00 96.44 109 SER A N 1
ATOM 847 C CA . SER A 1 109 ? -13.817 -15.178 14.899 1.00 96.44 109 SER A CA 1
ATOM 848 C C . SER A 1 109 ? -13.285 -14.954 16.320 1.00 96.44 109 SER A C 1
ATOM 850 O O . SER A 1 109 ? -13.525 -15.760 17.213 1.00 96.44 109 SER A O 1
ATOM 852 N N . LEU A 1 110 ? -12.593 -13.832 16.550 1.00 95.50 110 LEU A N 1
ATOM 853 C CA . LEU A 1 110 ? -11.900 -13.577 17.816 1.00 95.50 110 LEU A CA 1
ATOM 854 C C . LEU A 1 110 ? -12.797 -13.000 18.916 1.00 95.50 110 LEU A C 1
ATOM 856 O O . LEU A 1 110 ? -12.547 -13.252 20.092 1.00 95.50 110 LEU A O 1
ATOM 860 N N . PHE A 1 111 ? -13.817 -12.215 18.559 1.00 96.38 111 PHE A N 1
ATOM 861 C CA . PHE A 1 111 ? -14.655 -11.512 19.539 1.00 96.38 111 PHE A CA 1
ATOM 862 C C . PHE A 1 111 ? -16.112 -11.970 19.556 1.00 96.38 111 PHE A C 1
ATOM 864 O O . PHE A 1 111 ? -16.865 -11.511 20.406 1.00 96.38 111 PHE A O 1
ATOM 871 N N . ASN A 1 112 ? -16.519 -12.853 18.637 1.00 96.44 112 ASN A N 1
ATOM 872 C CA . ASN A 1 112 ? -17.915 -13.253 18.444 1.00 96.44 112 ASN A CA 1
ATOM 873 C C . ASN A 1 112 ? -18.867 -12.049 18.261 1.00 96.44 112 ASN A C 1
ATOM 875 O O . ASN A 1 112 ? -20.005 -12.041 18.722 1.00 96.44 112 ASN A O 1
ATOM 879 N N . GLU A 1 113 ? -18.373 -11.007 17.591 1.00 96.31 113 GLU A N 1
ATOM 880 C CA . GLU A 1 113 ? -19.065 -9.743 17.343 1.00 96.31 113 GLU A CA 1
ATOM 881 C C . GLU A 1 113 ? -18.986 -9.385 15.850 1.00 96.31 113 GLU A C 1
ATOM 883 O O . GLU A 1 113 ? -18.055 -9.773 15.144 1.00 96.31 113 GLU A O 1
ATOM 888 N N . THR A 1 114 ? -19.928 -8.580 15.365 1.00 95.25 114 THR A N 1
ATOM 889 C CA . THR A 1 114 ? -19.869 -7.951 14.036 1.00 95.25 114 THR A CA 1
ATOM 890 C C . THR A 1 114 ? -19.835 -6.436 14.176 1.00 95.25 114 THR A C 1
ATOM 892 O O . THR A 1 114 ? -20.250 -5.892 15.198 1.00 95.25 114 THR A O 1
ATOM 895 N N . TYR A 1 115 ? -19.385 -5.737 13.140 1.00 95.25 115 TYR A N 1
ATOM 896 C CA . TYR A 1 115 ? -19.383 -4.277 13.101 1.00 95.25 115 TYR A CA 1
ATOM 897 C C . TYR A 1 115 ? -19.836 -3.780 11.722 1.00 95.25 115 TYR A C 1
ATOM 899 O O . TYR A 1 115 ? -19.961 -4.574 10.789 1.00 95.25 115 TYR A O 1
ATOM 907 N N . GLY A 1 116 ? -20.099 -2.476 11.592 1.00 90.31 116 GLY A N 1
ATOM 908 C CA . GLY A 1 116 ? -20.451 -1.839 10.320 1.00 90.31 116 GLY A CA 1
ATOM 909 C C . GLY A 1 116 ? -19.271 -1.809 9.345 1.00 90.31 116 GLY A C 1
ATOM 910 O O . GLY A 1 116 ? -18.645 -0.767 9.167 1.00 90.31 116 GLY A O 1
ATOM 911 N N . ALA A 1 117 ? -18.939 -2.951 8.744 1.00 83.81 117 ALA A N 1
ATOM 912 C CA . ALA A 1 117 ? -17.881 -3.049 7.744 1.00 83.81 117 ALA A CA 1
ATOM 913 C C . ALA A 1 117 ? -18.140 -2.086 6.578 1.00 83.81 117 ALA A C 1
ATOM 915 O O . ALA A 1 117 ? -19.289 -1.799 6.238 1.00 83.81 117 ALA A O 1
ATOM 916 N N . HIS A 1 118 ? -17.059 -1.585 5.972 1.00 80.88 118 HIS A N 1
ATOM 917 C CA . HIS A 1 118 ? -17.095 -0.588 4.892 1.00 80.88 118 HIS A CA 1
ATOM 918 C C . HIS A 1 118 ? -17.460 0.836 5.341 1.00 80.88 118 HIS A C 1
ATOM 920 O O . HIS A 1 118 ? -17.548 1.744 4.510 1.00 80.88 118 HIS A O 1
ATOM 926 N N . ASN A 1 119 ? -17.592 1.062 6.650 1.00 89.44 119 ASN A N 1
ATOM 927 C CA . ASN A 1 119 ? -17.494 2.378 7.259 1.00 89.44 119 ASN A CA 1
ATOM 928 C C . ASN A 1 119 ? -16.074 2.582 7.809 1.00 89.44 119 ASN A C 1
ATOM 930 O O . ASN A 1 119 ? -15.654 1.882 8.725 1.00 89.44 119 ASN A O 1
ATOM 934 N N . ALA A 1 120 ? -15.357 3.594 7.314 1.00 91.06 120 ALA A N 1
ATOM 935 C CA . ALA A 1 120 ? -13.961 3.828 7.695 1.00 91.06 120 ALA A CA 1
ATOM 936 C C . ALA A 1 120 ? -13.745 4.023 9.211 1.00 91.06 120 ALA A C 1
ATOM 938 O O . ALA A 1 120 ? -12.705 3.632 9.737 1.00 91.06 120 ALA A O 1
ATOM 939 N N . VAL A 1 121 ? -14.704 4.623 9.928 1.00 93.69 121 VAL A N 1
ATOM 940 C CA . VAL A 1 121 ? -14.596 4.828 11.382 1.00 93.69 121 VAL A CA 1
ATOM 941 C C . VAL A 1 121 ? -14.757 3.504 12.122 1.00 93.69 121 VAL A C 1
ATOM 943 O O . VAL A 1 121 ? -13.983 3.223 13.038 1.00 93.69 121 VAL A O 1
ATOM 946 N N . ASP A 1 122 ? -15.730 2.687 11.729 1.00 95.50 122 ASP A N 1
ATOM 947 C CA . ASP A 1 122 ? -15.964 1.393 12.370 1.00 95.50 122 ASP A CA 1
ATOM 948 C C . ASP A 1 122 ? -14.867 0.382 12.010 1.00 95.50 122 ASP A C 1
ATOM 950 O O . ASP A 1 122 ? -14.395 -0.333 12.894 1.00 95.50 122 ASP A O 1
ATOM 954 N N . ASP A 1 123 ? -14.359 0.412 10.773 1.00 95.94 123 ASP A N 1
ATOM 955 C CA . ASP A 1 123 ? -13.185 -0.360 10.354 1.00 95.94 123 ASP A CA 1
ATOM 956 C C . ASP A 1 123 ? -11.949 -0.011 11.199 1.00 95.94 123 ASP A C 1
ATOM 958 O O . ASP A 1 123 ? -11.240 -0.912 11.650 1.00 95.94 123 ASP A O 1
ATOM 962 N N . VAL A 1 124 ? -11.690 1.273 11.478 1.00 96.56 124 VAL A N 1
ATOM 963 C CA . VAL A 1 124 ? -10.545 1.679 12.316 1.00 96.56 124 VAL A CA 1
ATOM 964 C C . VAL A 1 124 ? -10.745 1.296 13.786 1.00 96.56 124 VAL A C 1
ATOM 966 O O . VAL A 1 124 ? -9.782 0.889 14.439 1.00 96.56 124 VAL A O 1
ATOM 969 N N . LYS A 1 125 ? -11.970 1.363 14.323 1.00 97.62 125 LYS A N 1
ATOM 970 C CA . LYS A 1 125 ? -12.262 0.894 15.692 1.00 97.62 125 LYS A CA 1
ATOM 971 C C . LYS A 1 125 ? -12.062 -0.617 15.823 1.00 97.62 125 LYS A C 1
ATOM 973 O O . LYS A 1 125 ? -11.404 -1.065 16.764 1.00 97.62 125 LYS A O 1
ATOM 978 N N . ALA A 1 126 ? -12.583 -1.390 14.869 1.00 97.94 126 ALA A N 1
ATOM 979 C CA . ALA A 1 126 ? -12.415 -2.839 14.821 1.00 97.94 126 ALA A CA 1
ATOM 980 C C . ALA A 1 126 ? -10.933 -3.223 14.691 1.00 97.94 126 ALA A C 1
ATOM 982 O O . ALA A 1 126 ? -10.443 -4.081 15.431 1.00 97.94 126 ALA A O 1
ATOM 983 N N . LEU A 1 127 ? -10.193 -2.524 13.821 1.00 97.50 127 LEU A N 1
ATOM 984 C CA . LEU A 1 127 ? -8.746 -2.678 13.695 1.00 97.50 127 LEU A CA 1
ATOM 985 C C . LEU A 1 127 ? -8.027 -2.363 15.013 1.00 97.50 127 LEU A C 1
ATOM 987 O O . LEU A 1 127 ? -7.158 -3.127 15.420 1.00 97.50 127 LEU A O 1
ATOM 991 N N . GLY A 1 128 ? -8.408 -1.290 15.711 1.00 96.75 128 GLY A N 1
ATOM 992 C CA . GLY A 1 128 ? -7.846 -0.930 17.014 1.00 96.75 128 GLY A CA 1
ATOM 993 C C . GLY A 1 128 ? -8.000 -2.042 18.056 1.00 96.75 128 GLY A C 1
ATOM 994 O O . GLY A 1 128 ? -7.018 -2.407 18.706 1.00 96.75 128 GLY A O 1
ATOM 995 N N . LYS A 1 129 ? -9.192 -2.647 18.159 1.00 97.12 129 LYS A N 1
ATOM 996 C CA . LYS A 1 129 ? -9.451 -3.781 19.068 1.00 97.12 129 LYS A CA 1
ATOM 997 C C . LYS A 1 129 ? -8.610 -5.010 18.698 1.00 97.12 129 LYS A C 1
ATOM 999 O O . LYS A 1 129 ? -8.016 -5.631 19.577 1.00 97.12 129 LYS A O 1
ATOM 1004 N N . LEU A 1 130 ? -8.490 -5.325 17.404 1.00 96.44 130 LEU A N 1
ATOM 1005 C CA . LEU A 1 130 ? -7.637 -6.418 16.914 1.00 96.44 130 LEU A CA 1
ATOM 1006 C C . LEU A 1 130 ? -6.152 -6.186 17.223 1.00 96.44 130 LEU A C 1
ATOM 1008 O O . LEU A 1 130 ? -5.469 -7.100 17.685 1.00 96.44 130 LEU A O 1
ATOM 1012 N N . VAL A 1 131 ? -5.645 -4.971 16.992 1.00 94.94 131 VAL A N 1
ATOM 1013 C CA . VAL A 1 131 ? -4.257 -4.598 17.313 1.00 94.94 131 VAL A CA 1
ATOM 1014 C C . VAL A 1 131 ? -4.015 -4.717 18.814 1.00 94.94 131 VAL A C 1
ATOM 1016 O O . VAL A 1 131 ? -3.022 -5.314 19.217 1.00 94.94 131 VAL A O 1
ATOM 1019 N N . GLN A 1 132 ? -4.931 -4.223 19.649 1.00 93.81 132 GLN A N 1
ATOM 1020 C CA . GLN A 1 132 ? -4.803 -4.341 21.100 1.00 93.81 132 GLN A CA 1
ATOM 1021 C C . GLN A 1 132 ? -4.772 -5.807 21.552 1.00 93.81 132 GLN A C 1
ATOM 1023 O O . GLN A 1 132 ? -3.928 -6.176 22.367 1.00 93.81 132 GLN A O 1
ATOM 1028 N N . HIS A 1 133 ? -5.618 -6.661 20.974 1.00 92.12 133 HIS A N 1
ATOM 1029 C CA . HIS A 1 133 ? -5.599 -8.098 21.247 1.00 92.12 133 HIS A CA 1
ATOM 1030 C C . HIS A 1 133 ? -4.281 -8.768 20.806 1.00 92.12 133 HIS A C 1
ATOM 1032 O O . HIS A 1 133 ? -3.742 -9.620 21.516 1.00 92.12 133 HIS A O 1
ATOM 1038 N N . ALA A 1 134 ? -3.701 -8.332 19.681 1.00 89.12 134 ALA A N 1
ATOM 1039 C CA . ALA A 1 134 ? -2.402 -8.819 19.217 1.00 89.12 134 ALA A CA 1
ATOM 1040 C C . ALA A 1 134 ? -1.243 -8.380 20.129 1.00 89.12 134 ALA A C 1
ATOM 1042 O O . ALA A 1 134 ? -0.336 -9.165 20.405 1.00 89.12 134 ALA A O 1
ATOM 1043 N N . LEU A 1 135 ? -1.282 -7.145 20.636 1.00 86.31 135 LEU A N 1
ATOM 1044 C CA . LEU A 1 135 ? -0.279 -6.625 21.570 1.00 86.31 135 LEU A CA 1
ATOM 1045 C C . LEU A 1 135 ? -0.305 -7.364 22.912 1.00 86.31 135 LEU A C 1
ATOM 1047 O O . LEU A 1 135 ? 0.752 -7.686 23.451 1.00 86.31 135 LEU A O 1
ATOM 1051 N N . LEU A 1 136 ? -1.495 -7.700 23.422 1.00 81.56 136 LEU A N 1
ATOM 1052 C CA . LEU A 1 136 ? -1.639 -8.542 24.618 1.00 81.56 136 LEU A CA 1
ATOM 1053 C C . LEU A 1 136 ? -1.052 -9.949 24.421 1.00 81.56 136 LEU A C 1
ATOM 1055 O O . LEU A 1 136 ? -0.634 -10.583 25.386 1.00 81.56 136 LEU A O 1
ATOM 1059 N N . SER A 1 137 ? -0.948 -10.405 23.172 1.00 77.00 137 SER A N 1
ATOM 1060 C CA . SER A 1 137 ? -0.299 -11.666 22.794 1.00 77.00 137 SER A CA 1
ATOM 1061 C C . SER A 1 137 ? 1.230 -11.541 22.630 1.00 77.00 137 SER A C 1
ATOM 1063 O O . SER A 1 137 ? 1.863 -12.435 22.074 1.00 77.00 137 SER A O 1
ATOM 1065 N N . GLN A 1 138 ? 1.829 -10.438 23.105 1.00 75.44 138 GLN A N 1
ATOM 1066 C CA . GLN A 1 138 ? 3.278 -10.169 23.134 1.00 75.44 138 GLN A CA 1
ATOM 1067 C C . GLN A 1 138 ? 3.968 -10.168 21.757 1.00 75.44 138 GLN A C 1
ATOM 1069 O O . GLN A 1 138 ? 5.144 -10.511 21.626 1.00 75.44 138 GLN A O 1
ATOM 1074 N N . ILE A 1 139 ? 3.256 -9.759 20.705 1.00 74.75 139 ILE A N 1
ATOM 1075 C CA . ILE A 1 139 ? 3.860 -9.558 19.383 1.00 74.75 139 ILE A CA 1
ATOM 1076 C C . ILE A 1 139 ? 4.701 -8.275 19.367 1.00 74.75 139 ILE A C 1
ATOM 1078 O O . ILE A 1 139 ? 4.200 -7.183 19.640 1.00 74.75 139 ILE A O 1
ATOM 1082 N N . ASP A 1 140 ? 5.958 -8.393 18.928 1.00 78.50 140 ASP A N 1
ATOM 1083 C CA . ASP A 1 140 ? 6.771 -7.231 18.578 1.00 78.50 140 ASP A CA 1
ATOM 1084 C C . ASP A 1 140 ? 6.256 -6.578 17.285 1.00 78.50 140 ASP A C 1
ATOM 1086 O O . ASP A 1 140 ? 6.500 -7.049 16.170 1.00 78.50 140 ASP A O 1
ATOM 1090 N N . THR A 1 141 ? 5.535 -5.470 17.444 1.00 74.56 141 THR A N 1
ATOM 1091 C CA . THR A 1 141 ? 4.974 -4.689 16.330 1.00 74.56 141 THR A CA 1
ATOM 1092 C C . THR A 1 141 ? 6.065 -3.995 15.509 1.00 74.56 141 THR A C 1
ATOM 1094 O O . THR A 1 141 ? 5.873 -3.747 14.313 1.00 74.56 141 THR A O 1
ATOM 1097 N N . LEU A 1 142 ? 7.237 -3.728 16.098 1.00 80.69 142 LEU A N 1
ATOM 1098 C CA . LEU A 1 142 ? 8.347 -3.096 15.383 1.00 80.69 142 LEU A CA 1
ATOM 1099 C C . LEU A 1 142 ? 8.865 -4.002 14.263 1.00 80.69 142 LEU A C 1
ATOM 1101 O O . LEU A 1 142 ? 9.137 -3.503 13.172 1.00 80.69 142 LEU A O 1
ATOM 1105 N N . SER A 1 143 ? 8.860 -5.324 14.468 1.00 85.69 143 SER A N 1
ATOM 1106 C CA . SER A 1 143 ? 9.219 -6.311 13.435 1.00 85.69 143 SER A CA 1
ATOM 1107 C C . SER A 1 143 ? 8.331 -6.286 12.176 1.00 85.69 143 SER A C 1
ATOM 1109 O O . SER A 1 143 ? 8.707 -6.838 11.142 1.00 85.69 143 SER A O 1
ATOM 1111 N N . PHE A 1 144 ? 7.167 -5.628 12.232 1.00 89.38 144 PHE A N 1
ATOM 1112 C CA . PHE A 1 144 ? 6.247 -5.457 11.098 1.00 89.38 144 PHE A CA 1
ATOM 1113 C C . PHE A 1 144 ? 6.241 -4.043 10.521 1.00 89.38 144 PHE A C 1
ATOM 1115 O O . PHE A 1 144 ? 5.511 -3.768 9.562 1.00 89.38 144 PHE A O 1
ATOM 1122 N N . THR A 1 145 ? 7.028 -3.145 11.108 1.00 92.44 145 THR A N 1
ATOM 1123 C CA . THR A 1 145 ? 7.097 -1.755 10.680 1.00 92.44 145 THR A CA 1
ATOM 1124 C C . THR A 1 145 ? 7.996 -1.628 9.456 1.00 92.44 145 THR A C 1
ATOM 1126 O O . THR A 1 145 ? 9.077 -2.207 9.379 1.00 92.44 145 THR A O 1
ATOM 1129 N N . PHE A 1 146 ? 7.561 -0.834 8.486 1.00 93.38 146 PHE A N 1
ATOM 1130 C CA . PHE A 1 146 ? 8.356 -0.445 7.328 1.00 93.38 146 PHE A CA 1
ATOM 1131 C C . PHE A 1 146 ? 8.244 1.067 7.093 1.00 93.38 146 PHE A C 1
ATOM 1133 O O . PHE A 1 146 ? 7.243 1.684 7.465 1.00 93.38 146 PHE A O 1
ATOM 1140 N N . PRO A 1 147 ? 9.256 1.703 6.481 1.00 94.06 147 PRO A N 1
ATOM 1141 C CA . PRO A 1 147 ? 9.236 3.146 6.274 1.00 94.06 147 PRO A CA 1
ATOM 1142 C C . PRO A 1 147 ? 8.232 3.538 5.183 1.00 94.06 147 PRO A C 1
ATOM 1144 O O . PRO A 1 147 ? 8.119 2.855 4.162 1.00 94.06 147 PRO A O 1
ATOM 1147 N N . LEU A 1 148 ? 7.589 4.704 5.322 1.00 92.44 148 LEU A N 1
ATOM 1148 C CA . LEU A 1 148 ? 6.694 5.263 4.293 1.00 92.44 148 LEU A CA 1
ATOM 1149 C C . LEU A 1 148 ? 7.393 5.381 2.923 1.00 92.44 148 LEU A C 1
ATOM 1151 O O . LEU A 1 148 ? 6.789 5.139 1.876 1.00 92.44 148 LEU A O 1
ATOM 1155 N N . LYS A 1 149 ? 8.704 5.660 2.925 1.00 91.62 149 LYS A N 1
ATOM 1156 C CA . LYS A 1 149 ? 9.547 5.696 1.719 1.00 91.62 149 LYS A CA 1
ATOM 1157 C C . LYS A 1 149 ? 9.493 4.397 0.906 1.00 91.62 149 LYS A C 1
ATOM 1159 O O . LYS A 1 149 ? 9.550 4.465 -0.320 1.00 91.62 149 LYS A O 1
ATOM 1164 N N . ALA A 1 150 ? 9.322 3.238 1.545 1.00 93.38 150 ALA A N 1
ATOM 1165 C CA . ALA A 1 150 ? 9.183 1.968 0.832 1.00 93.38 150 ALA A CA 1
ATOM 1166 C C . ALA A 1 150 ? 7.909 1.934 -0.033 1.00 93.38 150 ALA A C 1
ATOM 1168 O O . ALA A 1 150 ? 7.919 1.382 -1.132 1.00 93.38 150 ALA A O 1
ATOM 1169 N N . VAL A 1 151 ? 6.823 2.577 0.414 1.00 93.94 151 VAL A N 1
ATOM 1170 C CA . VAL A 1 151 ? 5.584 2.719 -0.371 1.00 93.94 151 VAL A CA 1
ATOM 1171 C C . VAL A 1 151 ? 5.811 3.642 -1.566 1.00 93.94 151 VAL A C 1
ATOM 1173 O O . VAL A 1 151 ? 5.420 3.312 -2.684 1.00 93.94 151 VAL A O 1
ATOM 1176 N N . ILE A 1 152 ? 6.499 4.769 -1.352 1.00 91.38 152 ILE A N 1
ATOM 1177 C CA . ILE A 1 152 ? 6.858 5.712 -2.425 1.00 91.38 152 ILE A CA 1
ATOM 1178 C C . ILE A 1 152 ? 7.683 4.999 -3.504 1.00 91.38 152 ILE A C 1
ATOM 1180 O O . ILE A 1 152 ? 7.367 5.096 -4.692 1.00 91.38 152 ILE A O 1
ATOM 1184 N N . GLN A 1 153 ? 8.705 4.243 -3.097 1.00 92.00 153 GLN A N 1
ATOM 1185 C CA . GLN A 1 153 ? 9.545 3.460 -4.005 1.00 92.00 153 GLN A CA 1
ATOM 1186 C C . GLN A 1 153 ? 8.738 2.400 -4.761 1.00 92.00 153 GLN A C 1
ATOM 1188 O O . GLN A 1 153 ? 8.914 2.253 -5.969 1.00 92.00 153 GLN A O 1
ATOM 1193 N N . GLN A 1 154 ? 7.804 1.716 -4.093 1.00 92.69 154 GLN A N 1
ATOM 1194 C CA . GLN A 1 154 ? 6.926 0.739 -4.739 1.00 92.69 154 GLN A CA 1
ATOM 1195 C C . GLN A 1 154 ? 6.044 1.372 -5.825 1.00 92.69 154 GLN A C 1
ATOM 1197 O O . GLN A 1 154 ? 5.858 0.779 -6.889 1.00 92.69 154 GLN A O 1
ATOM 1202 N N . LEU A 1 155 ? 5.504 2.570 -5.582 1.00 92.38 155 LEU A N 1
ATOM 1203 C CA . LEU A 1 155 ? 4.700 3.293 -6.571 1.00 92.38 155 LEU A CA 1
ATOM 1204 C C . LEU A 1 155 ? 5.531 3.714 -7.786 1.00 92.38 155 LEU A C 1
ATOM 1206 O O . LEU A 1 155 ? 5.070 3.558 -8.917 1.00 92.38 155 LEU A O 1
ATOM 1210 N N . ILE A 1 156 ? 6.755 4.205 -7.564 1.00 92.44 156 ILE A N 1
ATOM 1211 C CA . ILE A 1 156 ? 7.691 4.545 -8.646 1.00 92.44 156 ILE A CA 1
ATOM 1212 C C . ILE A 1 156 ? 7.987 3.297 -9.476 1.00 92.44 156 ILE A C 1
ATOM 1214 O O . ILE A 1 156 ? 7.767 3.308 -10.684 1.00 92.44 156 ILE A O 1
ATOM 1218 N N . TYR A 1 157 ? 8.383 2.207 -8.818 1.00 94.75 157 TYR A N 1
ATOM 1219 C CA . TYR A 1 157 ? 8.675 0.931 -9.466 1.00 94.75 157 TYR A CA 1
ATOM 1220 C C . TYR A 1 157 ? 7.497 0.425 -10.310 1.00 94.75 157 TYR A C 1
ATOM 1222 O O . TYR A 1 157 ? 7.674 0.024 -11.457 1.00 94.75 157 TYR A O 1
ATOM 1230 N N . ASN A 1 158 ? 6.271 0.475 -9.778 1.00 93.06 158 ASN A N 1
ATOM 1231 C CA . ASN A 1 158 ? 5.079 0.048 -10.517 1.00 93.06 158 ASN A CA 1
ATOM 1232 C C . ASN A 1 158 ? 4.806 0.945 -11.734 1.00 93.06 158 ASN A C 1
ATOM 1234 O O . ASN A 1 158 ? 4.417 0.440 -12.788 1.00 93.06 158 ASN A O 1
ATOM 1238 N N . GLY A 1 159 ? 5.030 2.255 -11.603 1.00 93.38 159 GLY A N 1
ATOM 1239 C CA . GLY A 1 159 ? 4.905 3.207 -12.704 1.00 93.38 159 GLY A CA 1
ATOM 1240 C C . GLY A 1 159 ? 5.940 2.973 -13.806 1.00 93.38 159 GLY A C 1
ATOM 1241 O O . GLY A 1 159 ? 5.578 2.951 -14.981 1.00 93.38 159 GLY A O 1
ATOM 1242 N N . GLU A 1 160 ? 7.205 2.753 -13.439 1.00 95.31 160 GLU A N 1
ATOM 1243 C CA . GLU A 1 160 ? 8.266 2.381 -14.384 1.00 95.31 160 GLU A CA 1
ATOM 1244 C C . GLU A 1 160 ? 7.950 1.055 -15.071 1.00 95.31 160 GLU A C 1
ATOM 1246 O O . GLU A 1 160 ? 8.018 0.953 -16.294 1.00 95.31 160 GLU A O 1
ATOM 1251 N N . LYS A 1 161 ? 7.514 0.054 -14.299 1.00 95.69 161 LYS A N 1
ATOM 1252 C CA . LYS A 1 161 ? 7.133 -1.252 -14.832 1.00 95.69 161 LYS A CA 1
ATOM 1253 C C . LYS A 1 161 ? 6.057 -1.096 -15.898 1.00 95.69 161 LYS A C 1
ATOM 1255 O O . LYS A 1 161 ? 6.233 -1.610 -16.994 1.00 95.69 161 LYS A O 1
ATOM 1260 N N . ALA A 1 162 ? 4.983 -0.367 -15.603 1.00 95.12 162 ALA A N 1
ATOM 1261 C CA . ALA A 1 162 ? 3.896 -0.149 -16.553 1.00 95.12 162 ALA A CA 1
ATOM 1262 C C . ALA A 1 162 ? 4.371 0.547 -17.841 1.00 95.12 162 ALA A C 1
ATOM 1264 O O . ALA A 1 162 ? 3.966 0.151 -18.931 1.00 95.12 162 ALA A O 1
ATOM 1265 N N . ARG A 1 163 ? 5.258 1.544 -17.727 1.00 96.44 163 ARG A N 1
ATOM 1266 C CA . ARG A 1 163 ? 5.787 2.296 -18.876 1.00 96.44 163 ARG A CA 1
ATOM 1267 C C . ARG A 1 163 ? 6.763 1.485 -19.729 1.00 96.44 163 ARG A C 1
ATOM 1269 O O . ARG A 1 163 ? 6.721 1.569 -20.953 1.00 96.44 163 ARG A O 1
ATOM 1276 N N . ASN A 1 164 ? 7.620 0.689 -19.098 1.00 97.25 164 ASN A N 1
ATOM 1277 C CA . ASN A 1 164 ? 8.770 0.079 -19.766 1.00 97.25 164 ASN A CA 1
ATOM 1278 C C . ASN A 1 164 ? 8.534 -1.378 -20.193 1.00 97.25 164 ASN A C 1
ATOM 1280 O O . ASN A 1 164 ? 9.261 -1.879 -21.054 1.00 97.25 164 ASN A O 1
ATOM 1284 N N . TYR A 1 165 ? 7.530 -2.069 -19.632 1.00 96.88 165 TYR A N 1
ATOM 1285 C CA . TYR A 1 165 ? 7.324 -3.512 -19.836 1.00 96.88 165 TYR A CA 1
ATOM 1286 C C . TYR A 1 165 ? 7.196 -3.905 -21.307 1.00 96.88 165 TYR A C 1
ATOM 1288 O O . TYR A 1 165 ? 7.825 -4.867 -21.746 1.00 96.88 165 TYR A O 1
ATOM 1296 N N . ASN A 1 166 ? 6.441 -3.127 -22.085 1.00 97.25 166 ASN A N 1
ATOM 1297 C CA . ASN A 1 166 ? 6.187 -3.429 -23.494 1.00 97.25 166 ASN A CA 1
ATOM 1298 C C . ASN A 1 166 ? 7.462 -3.421 -24.347 1.00 97.25 166 ASN A C 1
ATOM 1300 O O . ASN A 1 166 ? 7.506 -4.106 -25.365 1.00 97.25 166 ASN A O 1
ATOM 1304 N N . SER A 1 167 ? 8.533 -2.745 -23.910 1.00 97.50 167 SER A N 1
ATOM 1305 C CA . SER A 1 167 ? 9.825 -2.807 -24.606 1.00 97.50 167 SER A CA 1
ATOM 1306 C C . SER A 1 167 ? 10.442 -4.214 -24.614 1.00 97.50 167 SER A C 1
ATOM 1308 O O . SER A 1 167 ? 11.295 -4.499 -25.451 1.00 97.50 167 SER A O 1
ATOM 1310 N N . PHE A 1 168 ? 9.988 -5.110 -23.728 1.00 96.94 168 PHE A N 1
ATOM 1311 C CA . PHE A 1 168 ? 10.438 -6.499 -23.629 1.00 96.94 168 PHE A CA 1
ATOM 1312 C C . PHE A 1 168 ? 9.450 -7.513 -24.222 1.00 96.94 168 PHE A C 1
ATOM 1314 O O . PHE A 1 168 ? 9.726 -8.709 -24.157 1.00 96.94 168 PHE A O 1
ATOM 1321 N N . ALA A 1 169 ? 8.324 -7.077 -24.803 1.00 95.44 169 ALA A N 1
ATOM 1322 C CA . ALA A 1 169 ? 7.248 -7.970 -25.250 1.00 95.44 169 ALA A CA 1
ATOM 1323 C C . ALA A 1 169 ? 7.746 -9.080 -26.191 1.00 95.44 169 ALA A C 1
ATOM 1325 O O . ALA A 1 169 ? 7.455 -10.250 -25.964 1.00 95.44 169 ALA A O 1
ATOM 1326 N N . THR A 1 170 ? 8.582 -8.739 -27.175 1.00 96.19 170 THR A N 1
ATOM 1327 C CA . THR A 1 170 ? 9.167 -9.710 -28.115 1.00 96.19 170 THR A CA 1
ATOM 1328 C C . THR A 1 170 ? 10.098 -10.712 -27.428 1.00 96.19 170 THR A C 1
ATOM 1330 O O . THR A 1 170 ? 10.090 -11.891 -27.763 1.00 96.19 170 THR A O 1
ATOM 1333 N N . LEU A 1 171 ? 10.884 -10.282 -26.433 1.00 95.81 171 LEU A N 1
ATOM 1334 C CA . LEU A 1 171 ? 11.758 -11.193 -25.680 1.00 95.81 171 LEU A CA 1
ATOM 1335 C C . LEU A 1 171 ? 10.955 -12.149 -24.797 1.00 95.81 171 LEU A C 1
ATOM 1337 O O . LEU A 1 171 ? 11.361 -13.292 -24.605 1.00 95.81 171 LEU A O 1
ATOM 1341 N N . VAL A 1 172 ? 9.818 -11.685 -24.279 1.00 96.75 172 VAL A N 1
ATOM 1342 C CA . VAL A 1 172 ? 8.886 -12.522 -23.521 1.00 96.75 172 VAL A CA 1
ATOM 1343 C C . VAL A 1 172 ? 8.176 -13.516 -24.434 1.00 96.75 172 VAL A C 1
ATOM 1345 O O . VAL A 1 172 ? 8.093 -14.693 -24.098 1.00 96.75 172 VAL A O 1
ATOM 1348 N N . GLN A 1 173 ? 7.705 -13.065 -25.598 1.00 96.44 173 GLN A N 1
ATOM 1349 C CA . GLN A 1 173 ? 7.038 -13.911 -26.590 1.00 96.44 173 GLN A CA 1
ATOM 1350 C C . GLN A 1 173 ? 7.953 -15.030 -27.098 1.00 96.44 173 GLN A C 1
ATOM 1352 O O . GLN A 1 173 ? 7.507 -16.160 -27.256 1.00 96.44 173 GLN A O 1
ATOM 1357 N N . ASN A 1 174 ? 9.240 -14.731 -27.279 1.00 96.56 174 ASN A N 1
ATOM 1358 C CA . ASN A 1 174 ? 10.242 -15.696 -27.730 1.00 96.56 174 ASN A CA 1
ATOM 1359 C C . ASN A 1 174 ? 10.869 -16.510 -26.584 1.00 96.56 174 ASN A C 1
ATOM 1361 O O . ASN A 1 174 ? 11.913 -17.124 -26.782 1.00 96.56 174 ASN A O 1
ATOM 1365 N N . ALA A 1 175 ? 10.289 -16.471 -25.378 1.00 94.19 175 ALA A N 1
ATOM 1366 C CA . ALA A 1 175 ? 10.768 -17.184 -24.189 1.00 94.19 175 ALA A CA 1
ATOM 1367 C C . ALA A 1 175 ? 12.235 -16.898 -23.787 1.00 94.19 175 ALA A C 1
ATOM 1369 O O . ALA A 1 175 ? 12.821 -17.633 -22.996 1.00 94.19 175 ALA A O 1
ATOM 1370 N N . VAL A 1 176 ? 12.821 -15.795 -24.265 1.00 94.19 176 VAL A N 1
ATOM 1371 C CA . VAL A 1 176 ? 14.164 -15.337 -23.866 1.00 94.19 176 VAL A CA 1
ATOM 1372 C C . VAL A 1 176 ? 14.133 -14.768 -22.447 1.00 94.19 176 VAL A C 1
ATOM 1374 O O . VAL A 1 176 ? 15.076 -14.930 -21.675 1.00 94.19 176 VAL A O 1
ATOM 1377 N N . LEU A 1 177 ? 13.038 -14.091 -22.090 1.00 92.69 177 LEU A N 1
ATOM 1378 C CA . LEU A 1 177 ? 12.796 -13.566 -20.748 1.00 92.69 177 LEU A CA 1
ATOM 1379 C C . LEU A 1 177 ? 11.448 -14.047 -20.224 1.00 92.69 177 LEU A C 1
ATOM 1381 O O . LEU A 1 177 ? 10.432 -13.948 -20.904 1.00 92.69 177 LEU A O 1
ATOM 1385 N N . SER A 1 178 ? 11.397 -14.468 -18.961 1.00 95.38 178 SER A N 1
ATOM 1386 C CA . SER A 1 178 ? 10.106 -14.707 -18.315 1.00 95.38 178 SER A CA 1
ATOM 1387 C C . SER A 1 178 ? 9.347 -13.391 -18.101 1.00 95.38 178 SER A C 1
ATOM 1389 O O . SER A 1 178 ? 9.946 -12.326 -17.902 1.00 95.38 178 SER A O 1
ATOM 1391 N N . LYS A 1 179 ? 8.008 -13.460 -18.049 1.00 94.56 179 LYS A N 1
ATOM 1392 C CA . LYS A 1 179 ? 7.148 -12.303 -17.723 1.00 94.56 179 LYS A CA 1
ATOM 1393 C C . LYS A 1 179 ? 7.562 -11.631 -16.409 1.00 94.56 179 LYS A C 1
ATOM 1395 O O . LYS A 1 179 ? 7.542 -10.405 -16.306 1.00 94.56 179 LYS A O 1
ATOM 1400 N N . CYS A 1 180 ? 7.942 -12.433 -15.411 1.00 93.31 180 CYS A N 1
ATOM 1401 C CA . CYS A 1 180 ? 8.423 -11.952 -14.118 1.00 93.31 180 CYS A CA 1
ATOM 1402 C C . CYS A 1 180 ? 9.732 -11.168 -14.270 1.00 93.31 180 CYS A C 1
ATOM 1404 O O . CYS A 1 180 ? 9.851 -10.065 -13.733 1.00 93.31 180 CYS A O 1
ATOM 1406 N N . MET A 1 181 ? 10.680 -11.697 -15.048 1.00 93.69 181 MET A N 1
ATOM 1407 C CA . MET A 1 181 ? 11.976 -11.061 -15.254 1.00 93.69 181 MET A CA 1
ATOM 1408 C C . MET A 1 181 ? 11.863 -9.741 -16.007 1.00 93.69 181 MET A C 1
ATOM 1410 O O . MET A 1 181 ? 12.366 -8.722 -15.537 1.00 93.69 181 MET A O 1
ATOM 1414 N N . ALA A 1 182 ? 11.115 -9.734 -17.111 1.00 95.44 182 ALA A N 1
ATOM 1415 C CA . ALA A 1 182 ? 10.794 -8.512 -17.840 1.00 95.44 182 ALA A CA 1
ATOM 1416 C C . ALA A 1 182 ? 10.134 -7.471 -16.921 1.00 95.44 182 ALA A C 1
ATOM 1418 O O . ALA A 1 182 ? 10.462 -6.289 -16.976 1.00 95.44 182 ALA A O 1
ATOM 1419 N N . GLY A 1 183 ? 9.265 -7.916 -16.007 1.00 94.75 183 GLY A N 1
ATOM 1420 C CA . GLY A 1 183 ? 8.653 -7.061 -14.994 1.00 94.75 183 GLY A CA 1
ATOM 1421 C C . GLY A 1 183 ? 9.659 -6.430 -14.032 1.00 94.75 183 GLY A C 1
ATOM 1422 O O . GLY A 1 183 ? 9.523 -5.248 -13.718 1.00 94.75 183 GLY A O 1
ATOM 1423 N N . LYS A 1 184 ? 10.664 -7.193 -13.586 1.00 93.75 184 LYS A N 1
ATOM 1424 C CA . LYS A 1 184 ? 11.732 -6.702 -12.703 1.00 93.75 184 LYS A CA 1
ATOM 1425 C C . LYS A 1 184 ? 12.594 -5.642 -13.374 1.00 93.75 184 LYS A C 1
ATOM 1427 O O . LYS A 1 184 ? 12.794 -4.582 -12.788 1.00 93.75 184 LYS A O 1
ATOM 1432 N N . ILE A 1 185 ? 13.024 -5.913 -14.602 1.00 94.69 185 ILE A N 1
ATOM 1433 C CA . ILE A 1 185 ? 13.863 -5.010 -15.398 1.00 94.69 185 ILE A CA 1
ATOM 1434 C C . ILE A 1 185 ? 13.088 -3.732 -15.756 1.00 94.69 185 ILE A C 1
ATOM 1436 O O . ILE A 1 185 ? 13.581 -2.624 -15.572 1.00 94.69 185 ILE A O 1
ATOM 1440 N N . ALA A 1 186 ? 11.838 -3.865 -16.201 1.00 96.00 186 ALA A N 1
ATOM 1441 C CA . ALA A 1 186 ? 10.995 -2.713 -16.510 1.00 96.00 186 ALA A CA 1
ATOM 1442 C C . ALA A 1 186 ? 10.758 -1.824 -15.280 1.00 96.00 186 ALA A C 1
ATOM 1444 O O . ALA A 1 186 ? 10.858 -0.599 -15.366 1.00 96.00 186 ALA A O 1
ATOM 1445 N N . GLY A 1 187 ? 10.467 -2.442 -14.130 1.00 93.94 187 GLY A N 1
ATOM 1446 C CA . GLY A 1 187 ? 10.213 -1.733 -12.877 1.00 93.94 187 GLY A CA 1
ATOM 1447 C C . GLY A 1 187 ? 11.424 -1.001 -12.309 1.00 93.94 187 GLY A C 1
ATOM 1448 O O . GLY A 1 187 ? 11.254 -0.020 -11.592 1.00 93.94 187 GLY A O 1
ATOM 1449 N N . SER A 1 188 ? 12.643 -1.408 -12.665 1.00 93.25 188 SER A N 1
ATOM 1450 C CA . SER A 1 188 ? 13.853 -0.663 -12.308 1.00 93.25 188 SER A CA 1
ATOM 1451 C C . SER A 1 188 ? 14.130 0.536 -13.224 1.00 93.25 188 SER A C 1
ATOM 1453 O O . SER A 1 188 ? 15.182 1.156 -13.108 1.00 93.25 188 SER A O 1
ATOM 1455 N N . GLY A 1 189 ? 13.226 0.860 -14.155 1.00 94.50 189 GLY A N 1
ATOM 1456 C CA . GLY A 1 189 ? 13.401 1.968 -15.099 1.00 94.50 189 GLY A CA 1
ATOM 1457 C C . GLY A 1 189 ? 14.164 1.595 -16.375 1.00 94.50 189 GLY A C 1
ATOM 1458 O O . GLY A 1 189 ? 14.515 2.474 -17.163 1.00 94.50 189 GLY A O 1
ATOM 1459 N N . LEU A 1 190 ? 14.455 0.309 -16.601 1.00 95.25 190 LEU A N 1
ATOM 1460 C CA . LEU A 1 190 ? 15.184 -0.135 -17.787 1.00 95.25 190 LEU A CA 1
ATOM 1461 C C . LEU A 1 190 ? 14.237 -0.529 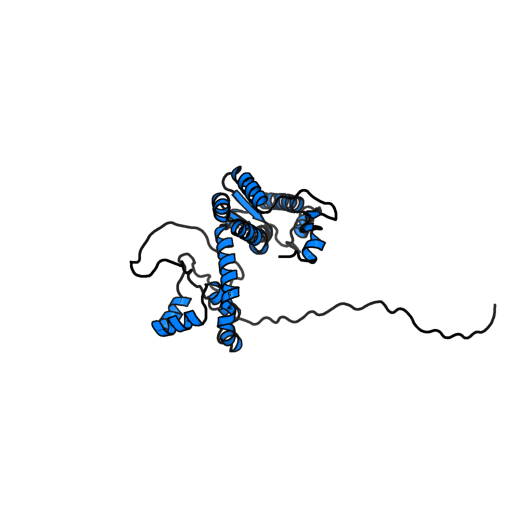-18.921 1.00 95.25 190 LEU A C 1
ATOM 1463 O O . LEU A 1 190 ? 13.223 -1.187 -18.710 1.00 95.25 190 LEU A O 1
ATOM 1467 N N . THR A 1 191 ? 14.613 -0.164 -20.145 1.00 97.06 191 THR A N 1
ATOM 1468 C CA . THR A 1 191 ? 13.961 -0.601 -21.384 1.00 97.06 191 THR A CA 1
ATOM 1469 C C . THR A 1 191 ? 14.906 -1.496 -22.178 1.00 97.06 191 THR A C 1
ATOM 1471 O O . THR A 1 191 ? 16.117 -1.511 -21.936 1.00 97.06 191 THR A O 1
ATOM 1474 N N . LEU A 1 192 ? 14.389 -2.196 -23.189 1.00 96.44 192 LEU A N 1
ATOM 1475 C CA . LEU A 1 192 ? 15.244 -2.925 -24.131 1.00 96.44 192 LEU A CA 1
ATOM 1476 C C . LEU A 1 192 ? 16.250 -2.004 -24.846 1.00 96.44 192 LEU A C 1
ATOM 1478 O O . LEU A 1 192 ? 17.366 -2.429 -25.134 1.00 96.44 192 LEU A O 1
ATOM 1482 N N . GLY A 1 193 ? 15.889 -0.739 -25.091 1.00 97.12 193 GLY A N 1
ATOM 1483 C CA . GLY A 1 193 ? 16.805 0.262 -25.643 1.00 97.12 193 GLY A CA 1
ATOM 1484 C C . GLY A 1 193 ? 18.006 0.519 -24.729 1.00 97.12 193 GLY A C 1
ATOM 1485 O O . GLY A 1 193 ? 19.140 0.511 -25.201 1.00 97.12 193 GLY A O 1
ATOM 1486 N N . HIS A 1 194 ? 17.775 0.643 -23.416 1.00 96.62 194 HIS A N 1
ATOM 1487 C CA . HIS A 1 194 ? 18.857 0.783 -22.433 1.00 96.62 194 HIS A CA 1
ATOM 1488 C C . HIS A 1 194 ? 19.781 -0.441 -22.432 1.00 96.62 194 HIS A C 1
ATOM 1490 O O . HIS A 1 194 ? 20.999 -0.285 -22.457 1.00 96.62 194 HIS A O 1
ATOM 1496 N N . LEU A 1 195 ? 19.223 -1.657 -22.473 1.00 95.00 195 LEU A N 1
ATOM 1497 C CA . LEU A 1 195 ? 20.034 -2.880 -22.513 1.00 95.00 195 LEU A CA 1
ATOM 1498 C C . LEU A 1 195 ? 20.875 -2.975 -23.792 1.00 95.00 195 LEU A C 1
ATOM 1500 O O . LEU A 1 195 ? 22.046 -3.341 -23.730 1.00 95.00 195 LEU A O 1
ATOM 1504 N N . LYS A 1 196 ? 20.311 -2.607 -24.948 1.00 95.75 196 LYS A N 1
ATOM 1505 C CA . LYS A 1 196 ? 21.059 -2.554 -26.213 1.00 95.75 196 LYS A CA 1
ATOM 1506 C C . LYS A 1 196 ? 22.206 -1.546 -26.142 1.00 95.75 196 LYS A C 1
ATOM 1508 O O . LYS A 1 196 ? 23.314 -1.873 -26.547 1.00 95.75 196 LYS A O 1
ATOM 1513 N N . ALA A 1 197 ? 21.964 -0.359 -25.586 1.00 96.50 197 ALA A N 1
ATOM 1514 C CA . ALA A 1 197 ? 23.001 0.656 -25.414 1.00 96.50 197 ALA A CA 1
ATOM 1515 C C . ALA A 1 197 ? 24.136 0.176 -24.492 1.00 96.50 197 ALA A C 1
ATOM 1517 O O . ALA A 1 197 ? 25.305 0.336 -24.833 1.00 96.50 197 ALA A O 1
ATOM 1518 N N . ILE A 1 198 ? 23.801 -0.471 -23.370 1.00 94.62 198 ILE A N 1
ATOM 1519 C CA . ILE A 1 198 ? 24.784 -1.059 -22.445 1.00 94.62 198 ILE A CA 1
ATOM 1520 C C . ILE A 1 198 ? 25.606 -2.144 -23.147 1.00 94.62 198 ILE A C 1
ATOM 1522 O O . ILE A 1 198 ? 26.831 -2.116 -23.073 1.00 94.62 198 ILE A O 1
ATOM 1526 N N . LYS A 1 199 ? 24.952 -3.056 -23.880 1.00 93.75 199 LYS A N 1
ATOM 1527 C CA . LYS A 1 199 ? 25.642 -4.108 -24.639 1.00 93.75 199 LYS A CA 1
ATOM 1528 C C . LYS A 1 199 ? 26.584 -3.530 -25.696 1.00 93.75 199 LYS A C 1
ATOM 1530 O O . LYS A 1 199 ? 27.681 -4.041 -25.876 1.00 93.75 199 LYS A O 1
ATOM 1535 N N . ASN A 1 200 ? 26.165 -2.475 -26.390 1.00 95.81 200 ASN A N 1
ATOM 1536 C CA . ASN A 1 200 ? 26.990 -1.838 -27.414 1.00 95.81 200 ASN A CA 1
ATOM 1537 C C . ASN A 1 200 ? 28.221 -1.138 -26.820 1.00 95.81 200 ASN A C 1
ATOM 1539 O O . ASN A 1 200 ? 29.245 -1.064 -27.488 1.00 95.81 200 ASN A O 1
ATOM 1543 N N . ARG A 1 201 ? 28.116 -0.616 -25.591 1.00 94.88 201 ARG A N 1
ATOM 1544 C CA . ARG A 1 201 ? 29.206 0.098 -24.914 1.00 94.88 201 ARG A CA 1
ATOM 1545 C C . ARG A 1 201 ? 30.200 -0.849 -24.239 1.00 94.88 201 ARG A C 1
ATOM 1547 O O . ARG A 1 201 ? 31.397 -0.702 -24.438 1.00 94.88 201 ARG A O 1
ATOM 1554 N N . ASP A 1 202 ? 29.693 -1.809 -23.466 1.00 92.44 202 ASP A N 1
ATOM 1555 C CA . ASP A 1 202 ? 30.488 -2.615 -22.525 1.00 92.44 202 ASP A CA 1
ATOM 1556 C C . ASP A 1 202 ? 30.352 -4.130 -22.775 1.00 92.44 202 ASP A C 1
ATOM 1558 O O . ASP A 1 202 ? 30.689 -4.950 -21.918 1.00 92.44 202 ASP A O 1
ATOM 1562 N N . GLY A 1 203 ? 29.789 -4.526 -23.917 1.00 92.88 203 GLY A N 1
ATOM 1563 C CA . GLY A 1 203 ? 29.586 -5.929 -24.262 1.00 92.88 203 GLY A CA 1
ATOM 1564 C C . GLY A 1 203 ? 28.671 -6.672 -23.284 1.00 92.88 203 GLY A C 1
ATOM 1565 O O . GLY A 1 203 ? 27.750 -6.119 -22.674 1.00 92.88 203 GLY A O 1
ATOM 1566 N N . GLU A 1 204 ? 28.907 -7.974 -23.151 1.00 91.38 204 GLU A N 1
ATOM 1567 C CA . GLU A 1 204 ? 28.138 -8.837 -22.249 1.00 91.38 204 GLU A CA 1
ATOM 1568 C C . GLU A 1 204 ? 28.422 -8.541 -20.773 1.00 91.38 204 GLU A C 1
ATOM 1570 O O . GLU A 1 204 ? 27.515 -8.643 -19.942 1.00 91.38 204 GLU A O 1
ATOM 1575 N N . ASP A 1 205 ? 29.635 -8.087 -20.453 1.00 90.62 205 ASP A N 1
ATOM 1576 C CA . ASP A 1 205 ? 30.020 -7.706 -19.095 1.00 90.62 205 ASP A CA 1
ATOM 1577 C C . ASP A 1 205 ? 29.212 -6.507 -18.588 1.00 90.62 205 ASP A C 1
ATOM 1579 O O . ASP A 1 205 ? 28.790 -6.497 -17.430 1.00 90.62 205 ASP A O 1
ATOM 1583 N N . GLY A 1 206 ? 28.887 -5.541 -19.453 1.00 89.81 206 GLY A N 1
ATOM 1584 C CA . GLY A 1 206 ? 27.982 -4.441 -19.107 1.00 89.81 206 GLY A CA 1
ATOM 1585 C C . GLY A 1 206 ? 26.594 -4.907 -18.679 1.00 89.81 206 GLY A C 1
ATOM 1586 O O . GLY A 1 206 ? 26.053 -4.455 -17.663 1.00 89.81 206 GLY A O 1
ATOM 1587 N N . LEU A 1 207 ? 26.012 -5.844 -19.434 1.00 89.81 207 LEU A N 1
ATOM 1588 C CA . LEU A 1 207 ? 24.714 -6.434 -19.101 1.00 89.81 207 LEU A CA 1
ATOM 1589 C C . LEU A 1 207 ? 24.794 -7.235 -17.803 1.00 89.81 207 LEU A C 1
ATOM 1591 O O . LEU A 1 207 ? 23.950 -7.075 -16.920 1.00 89.81 207 LEU A O 1
ATOM 1595 N N . ARG A 1 208 ? 25.831 -8.065 -17.668 1.00 88.25 208 ARG A N 1
ATOM 1596 C CA . ARG A 1 208 ? 26.067 -8.874 -16.475 1.00 88.25 208 ARG A CA 1
ATOM 1597 C C . ARG A 1 208 ? 26.185 -7.991 -15.236 1.00 88.25 208 ARG A C 1
ATOM 1599 O O . ARG A 1 208 ? 25.479 -8.231 -14.261 1.00 88.25 208 ARG A O 1
ATOM 1606 N N . ASN A 1 209 ? 26.984 -6.930 -15.293 1.00 87.12 209 ASN A N 1
ATOM 1607 C CA . ASN A 1 209 ? 27.126 -5.980 -14.194 1.00 87.12 209 ASN A CA 1
ATOM 1608 C C . ASN A 1 209 ? 25.795 -5.298 -13.868 1.00 87.12 209 ASN A C 1
ATOM 1610 O O . ASN A 1 209 ? 25.425 -5.247 -12.700 1.00 87.12 209 ASN A O 1
ATOM 1614 N N . THR A 1 210 ? 25.023 -4.886 -14.878 1.00 86.56 210 THR A N 1
ATOM 1615 C CA . THR A 1 210 ? 23.695 -4.269 -14.690 1.00 86.56 210 THR A CA 1
ATOM 1616 C C . THR A 1 210 ? 22.745 -5.154 -13.880 1.00 86.56 210 THR A C 1
ATOM 1618 O O . THR A 1 210 ? 22.000 -4.644 -13.046 1.00 86.56 210 THR A O 1
ATOM 1621 N N . PHE A 1 211 ? 22.780 -6.473 -14.084 1.00 84.62 211 PHE A N 1
ATOM 1622 C CA . PHE A 1 211 ? 21.936 -7.417 -13.341 1.00 84.62 211 PHE A CA 1
ATOM 1623 C C . PHE A 1 211 ? 22.551 -7.910 -12.022 1.00 84.62 211 PHE A C 1
ATOM 1625 O O . PHE A 1 211 ? 21.827 -8.465 -11.192 1.00 84.62 211 PHE A O 1
ATOM 1632 N N . LEU A 1 212 ? 23.862 -7.731 -11.832 1.00 78.25 212 LEU A N 1
ATOM 1633 C CA . LEU A 1 212 ? 24.606 -8.200 -10.661 1.00 78.25 212 LEU A CA 1
ATOM 1634 C C . LEU A 1 212 ? 24.873 -7.124 -9.604 1.00 78.25 212 LEU A C 1
ATOM 1636 O O . LEU A 1 212 ? 25.259 -7.502 -8.493 1.00 78.25 212 LEU A O 1
ATOM 1640 N N . VAL A 1 213 ? 24.699 -5.827 -9.900 1.00 58.69 213 VAL A N 1
ATOM 1641 C CA . VAL A 1 213 ? 24.924 -4.764 -8.904 1.00 58.69 213 VAL A CA 1
ATOM 1642 C C . VAL A 1 213 ? 24.045 -5.016 -7.677 1.00 58.69 213 VAL A C 1
ATOM 1644 O O . VAL A 1 213 ? 22.828 -4.840 -7.694 1.00 58.69 213 VAL A O 1
ATOM 1647 N N . LYS A 1 214 ? 24.682 -5.414 -6.574 1.00 49.97 214 LYS A N 1
ATOM 1648 C CA . LYS A 1 214 ? 24.035 -5.519 -5.270 1.00 49.97 214 LYS A CA 1
ATOM 1649 C C . LYS A 1 214 ? 23.742 -4.112 -4.764 1.00 49.97 214 LYS A C 1
ATOM 1651 O O . LYS A 1 214 ? 24.640 -3.284 -4.682 1.00 49.97 214 LYS A O 1
ATOM 1656 N N . THR A 1 215 ? 22.511 -3.860 -4.341 1.00 43.28 215 THR A N 1
ATOM 1657 C CA . THR A 1 215 ? 22.273 -2.846 -3.313 1.00 43.28 215 THR A CA 1
ATOM 1658 C C . THR A 1 215 ? 22.922 -3.350 -2.026 1.00 43.28 215 THR A C 1
ATOM 1660 O O . THR A 1 215 ? 22.575 -4.440 -1.561 1.00 43.28 215 THR A O 1
ATOM 1663 N N . GLU A 1 216 ? 23.888 -2.617 -1.475 1.00 32.94 216 GLU A N 1
ATOM 1664 C CA . GLU A 1 216 ? 24.439 -2.927 -0.153 1.00 32.94 216 GLU A CA 1
ATOM 1665 C C . GLU A 1 216 ? 23.291 -3.016 0.868 1.00 32.94 216 GLU A C 1
ATOM 1667 O O . GLU A 1 216 ? 22.446 -2.124 0.935 1.00 32.94 216 GLU A O 1
ATOM 1672 N N . GLY A 1 217 ? 23.212 -4.136 1.601 1.00 42.16 217 GLY A N 1
ATOM 1673 C CA . GLY A 1 217 ? 22.180 -4.368 2.622 1.00 42.16 217 GLY A CA 1
ATOM 1674 C C . GLY A 1 217 ? 21.360 -5.663 2.527 1.00 42.16 217 GLY A C 1
ATOM 1675 O O . GLY A 1 217 ? 20.411 -5.807 3.289 1.00 42.16 217 GLY A O 1
ATOM 1676 N N . GLN A 1 218 ? 21.673 -6.626 1.648 1.00 32.53 218 GLN A N 1
ATOM 1677 C CA . GLN A 1 218 ? 20.979 -7.929 1.648 1.00 32.53 218 GLN A CA 1
ATOM 1678 C C . GLN A 1 218 ? 21.935 -9.126 1.581 1.00 32.53 218 GLN A C 1
ATOM 1680 O O . GLN A 1 218 ? 22.566 -9.400 0.557 1.00 32.53 218 GLN A O 1
ATOM 1685 N N . SER A 1 219 ? 22.007 -9.866 2.689 1.00 28.16 219 SER A N 1
ATOM 1686 C CA . SER A 1 219 ? 22.582 -11.211 2.771 1.00 28.16 219 SER A CA 1
ATOM 1687 C C . SER A 1 219 ? 21.731 -12.204 1.968 1.00 28.16 219 SER A C 1
ATOM 1689 O O . SER A 1 219 ? 20.509 -12.086 1.912 1.00 28.16 219 SER A O 1
ATOM 1691 N N . ARG A 1 220 ? 22.374 -13.200 1.346 1.00 32.06 220 ARG A N 1
ATOM 1692 C CA . ARG A 1 220 ? 21.714 -14.291 0.603 1.00 32.06 220 ARG A CA 1
ATOM 1693 C C . ARG A 1 220 ? 20.659 -14.999 1.478 1.00 32.06 220 ARG A C 1
ATOM 1695 O O . ARG A 1 220 ? 21.030 -15.432 2.567 1.00 32.06 220 ARG A O 1
ATOM 1702 N N . PRO A 1 221 ? 19.422 -15.257 1.011 1.00 32.25 221 PRO A N 1
ATOM 1703 C CA . PRO A 1 221 ? 18.636 -16.356 1.553 1.00 32.25 221 PRO A CA 1
ATOM 1704 C C . PRO A 1 221 ? 19.257 -17.661 1.047 1.00 32.25 221 PRO A C 1
ATOM 1706 O O . PRO A 1 221 ? 19.344 -17.893 -0.162 1.00 32.25 221 PRO A O 1
ATOM 1709 N N . GLY A 1 222 ? 19.736 -18.487 1.974 1.00 25.61 222 GLY A N 1
ATOM 1710 C CA . GLY A 1 222 ? 20.037 -19.883 1.693 1.00 25.61 222 GLY A CA 1
ATOM 1711 C C . GLY A 1 222 ? 18.793 -20.603 1.170 1.00 25.61 222 GLY A C 1
ATOM 1712 O O . GLY A 1 222 ? 17.659 -20.209 1.430 1.00 25.61 222 GLY A O 1
ATOM 1713 N N . THR A 1 223 ? 19.047 -21.636 0.381 1.00 30.00 223 THR A N 1
ATOM 1714 C CA . THR A 1 223 ? 18.114 -22.635 -0.150 1.00 30.00 223 THR A CA 1
ATOM 1715 C C . THR A 1 223 ? 16.818 -22.841 0.652 1.00 30.00 223 THR A C 1
ATOM 1717 O O . THR A 1 223 ? 16.856 -23.160 1.834 1.00 30.00 223 THR A O 1
ATOM 1720 N N . ASN A 1 224 ? 15.686 -22.755 -0.059 1.00 33.09 224 ASN A N 1
ATOM 1721 C CA . ASN A 1 224 ? 14.360 -23.288 0.280 1.00 33.09 224 ASN A CA 1
ATOM 1722 C C . ASN A 1 224 ? 13.792 -22.967 1.673 1.00 33.09 224 ASN A C 1
ATOM 1724 O O . ASN A 1 224 ? 13.675 -23.852 2.514 1.00 33.09 224 ASN A O 1
ATOM 1728 N N . GLN A 1 225 ? 13.240 -21.760 1.840 1.00 25.17 225 GLN A N 1
ATOM 1729 C CA . GLN A 1 225 ? 12.028 -21.567 2.647 1.00 25.17 225 GLN A CA 1
ATOM 1730 C C . GLN A 1 225 ? 11.066 -20.596 1.944 1.00 25.17 225 GLN A C 1
ATOM 1732 O O . GLN A 1 225 ? 11.443 -19.513 1.498 1.00 25.17 225 GLN A O 1
ATOM 1737 N N . ARG A 1 226 ? 9.800 -21.012 1.800 1.00 30.31 226 ARG A N 1
ATOM 1738 C CA . ARG A 1 226 ? 8.702 -20.149 1.348 1.00 30.31 226 ARG A CA 1
ATOM 1739 C C . ARG A 1 226 ? 8.437 -19.102 2.433 1.00 30.31 226 ARG A C 1
ATOM 1741 O O . ARG A 1 226 ? 7.977 -19.447 3.513 1.00 30.31 226 ARG A O 1
ATOM 1748 N N . GLY A 1 227 ? 8.646 -17.832 2.094 1.00 32.88 227 GLY A N 1
ATOM 1749 C CA . GLY A 1 227 ? 8.302 -16.689 2.938 1.00 32.88 227 GLY A CA 1
ATOM 1750 C C . GLY A 1 227 ? 9.487 -16.157 3.741 1.00 32.88 227 GLY A C 1
ATOM 1751 O O . GLY A 1 227 ? 10.283 -16.927 4.253 1.00 32.88 227 GLY A O 1
ATOM 1752 N N . LEU A 1 228 ? 9.536 -14.827 3.871 1.00 31.53 228 LEU A N 1
ATOM 1753 C CA . LEU A 1 228 ? 10.570 -14.006 4.524 1.00 31.53 228 LEU A CA 1
ATOM 1754 C C . LEU A 1 228 ? 11.771 -13.674 3.626 1.00 31.53 228 LEU A C 1
ATOM 1756 O O . LEU A 1 228 ? 12.767 -14.381 3.569 1.00 31.53 228 LEU A O 1
ATOM 1760 N N . ALA A 1 229 ? 11.692 -12.526 2.954 1.00 28.25 229 ALA A N 1
ATOM 1761 C CA . ALA A 1 229 ? 12.855 -11.892 2.344 1.00 28.25 229 ALA A CA 1
ATOM 1762 C C . ALA A 1 229 ? 12.772 -10.373 2.507 1.00 28.25 229 ALA A C 1
ATOM 1764 O O . ALA A 1 229 ? 12.647 -9.678 1.512 1.00 28.25 229 ALA A O 1
ATOM 1765 N N . TRP A 1 230 ? 12.797 -9.872 3.747 1.00 34.03 230 TRP A N 1
ATOM 1766 C CA . TRP A 1 230 ? 13.156 -8.479 4.056 1.00 34.03 230 TRP A CA 1
ATOM 1767 C C . TRP A 1 230 ? 13.788 -8.448 5.456 1.00 34.03 230 TRP A C 1
ATOM 1769 O O . TRP A 1 230 ? 13.086 -8.612 6.447 1.00 34.03 230 TRP A O 1
ATOM 1779 N N . GLY A 1 231 ? 15.119 -8.333 5.503 1.00 27.83 231 GLY A N 1
ATOM 1780 C CA . GLY A 1 231 ? 15.918 -8.162 6.721 1.00 27.83 231 GLY A CA 1
ATOM 1781 C C . GLY A 1 231 ? 16.169 -6.687 7.063 1.00 27.83 231 GLY A C 1
ATOM 1782 O O . GLY A 1 231 ? 15.912 -5.800 6.249 1.00 27.83 231 GLY A O 1
ATOM 1783 N N . GLU A 1 232 ? 16.637 -6.479 8.291 1.00 27.27 232 GLU A N 1
ATOM 1784 C CA . GLU A 1 232 ? 16.637 -5.264 9.119 1.00 27.27 232 GLU A CA 1
ATOM 1785 C C . GLU A 1 232 ? 17.614 -4.116 8.751 1.00 27.27 232 GLU A C 1
ATOM 1787 O O . GLU A 1 232 ? 18.644 -4.301 8.114 1.00 27.27 232 GLU A O 1
ATOM 1792 N N . SER A 1 233 ? 17.229 -2.927 9.243 1.00 28.64 233 SER A N 1
ATOM 1793 C CA . SER A 1 233 ? 17.911 -1.658 9.596 1.00 28.64 233 SER A CA 1
ATOM 1794 C C . SER A 1 233 ? 19.362 -1.289 9.197 1.00 28.64 233 SER A C 1
ATOM 1796 O O . SER A 1 233 ? 20.335 -1.881 9.643 1.00 28.64 233 SER A O 1
ATOM 1798 N N . SER A 1 234 ? 19.433 -0.114 8.542 1.00 30.31 234 SER A N 1
ATOM 1799 C CA . SER A 1 234 ? 20.236 1.119 8.768 1.00 30.31 234 SER A CA 1
ATOM 1800 C C . SER A 1 234 ? 21.706 1.103 9.230 1.00 30.31 234 SER A C 1
ATOM 1802 O O . SER A 1 234 ? 22.004 0.636 10.325 1.00 30.31 234 SER A O 1
ATOM 1804 N N . ARG A 1 235 ? 22.555 1.884 8.520 1.00 24.66 235 ARG A N 1
ATOM 1805 C CA . ARG A 1 235 ? 23.538 2.863 9.066 1.00 24.66 235 ARG A CA 1
ATOM 1806 C C . ARG A 1 235 ? 24.080 3.827 7.982 1.00 24.66 235 ARG A C 1
ATOM 1808 O O . ARG A 1 235 ? 23.909 3.608 6.792 1.00 24.66 235 ARG A O 1
ATOM 1815 N N . HIS A 1 236 ? 24.639 4.936 8.458 1.00 25.31 236 HIS A N 1
ATOM 1816 C CA . HIS A 1 236 ? 24.936 6.228 7.823 1.00 25.31 236 HIS A CA 1
ATOM 1817 C C . HIS A 1 236 ? 26.172 6.304 6.881 1.00 25.31 236 HIS A C 1
ATOM 1819 O O . HIS A 1 236 ? 27.188 5.691 7.170 1.00 25.31 236 HIS A O 1
ATOM 1825 N N . THR A 1 237 ? 26.059 7.189 5.866 1.00 25.73 237 THR A N 1
ATOM 1826 C CA . THR A 1 237 ? 27.057 8.036 5.133 1.00 25.73 237 THR A CA 1
ATOM 1827 C C . THR A 1 237 ? 28.326 7.441 4.490 1.00 25.73 237 THR A C 1
ATOM 1829 O O . THR A 1 237 ? 29.153 6.873 5.185 1.00 25.73 237 THR A O 1
ATOM 1832 N N . ALA A 1 238 ? 28.590 7.772 3.211 1.00 23.09 238 ALA A N 1
ATOM 1833 C CA . ALA A 1 238 ? 29.621 8.737 2.759 1.00 23.09 238 ALA A CA 1
ATOM 1834 C C . ALA A 1 238 ? 29.915 8.636 1.243 1.00 23.09 238 ALA A C 1
ATOM 1836 O O . ALA A 1 238 ? 29.880 7.569 0.643 1.00 23.09 238 ALA A O 1
ATOM 1837 N N . HIS A 1 239 ? 30.189 9.803 0.658 1.00 25.91 239 HIS A N 1
ATOM 1838 C CA . HIS A 1 239 ? 30.577 10.085 -0.724 1.00 25.91 239 HIS A CA 1
ATOM 1839 C C . HIS A 1 239 ? 31.747 9.237 -1.240 1.00 25.91 239 HIS A C 1
ATOM 1841 O O . HIS A 1 239 ? 32.712 9.078 -0.508 1.00 25.91 239 HIS A O 1
ATOM 1847 N N . TYR A 1 240 ? 31.725 8.853 -2.523 1.00 22.73 240 TYR A N 1
ATOM 1848 C CA . TYR A 1 240 ? 32.859 8.959 -3.461 1.00 22.73 240 TYR A CA 1
ATOM 1849 C C . TYR A 1 240 ? 32.373 8.726 -4.908 1.00 22.73 240 TYR A C 1
ATOM 1851 O O . TYR A 1 240 ? 31.349 8.081 -5.114 1.00 22.73 240 TYR A O 1
ATOM 1859 N N . LEU A 1 241 ? 33.149 9.236 -5.876 1.00 27.09 241 LEU A N 1
ATOM 1860 C CA . LEU A 1 241 ? 32.920 9.386 -7.330 1.00 27.09 241 LEU A CA 1
ATOM 1861 C C . LEU A 1 241 ? 32.218 10.717 -7.663 1.00 27.09 241 LEU A C 1
ATOM 1863 O O . LEU A 1 241 ? 31.026 10.881 -7.451 1.00 27.09 241 LEU A O 1
ATOM 1867 N N . GLY A 1 242 ? 32.915 11.773 -8.085 1.00 23.50 242 GLY A N 1
ATOM 1868 C CA . GLY A 1 242 ? 33.999 11.805 -9.069 1.00 23.50 242 GLY A CA 1
ATOM 1869 C C . GLY A 1 242 ? 33.430 12.472 -10.320 1.00 23.50 242 GLY A C 1
ATOM 1870 O O . GLY A 1 242 ? 32.603 11.885 -11.006 1.00 23.50 242 GLY A O 1
ATOM 1871 N N . ALA A 1 243 ? 33.781 13.742 -10.517 1.00 28.39 243 ALA A N 1
ATOM 1872 C CA . ALA A 1 243 ? 33.148 14.674 -11.442 1.00 28.39 243 ALA A CA 1
ATOM 1873 C C . ALA A 1 243 ? 33.138 14.192 -12.902 1.00 28.39 243 ALA A C 1
ATOM 1875 O O . ALA A 1 243 ? 34.154 13.716 -13.401 1.00 28.39 243 ALA A O 1
ATOM 1876 N N . GLY A 1 244 ? 32.011 14.408 -13.595 1.00 29.00 244 GLY A N 1
ATOM 1877 C CA . GLY A 1 244 ? 31.990 14.395 -15.059 1.00 29.00 244 GLY A CA 1
ATOM 1878 C C . GLY A 1 244 ? 30.788 13.770 -15.763 1.00 29.00 244 GLY A C 1
ATOM 1879 O O . GLY A 1 244 ? 31.003 13.232 -16.835 1.00 29.00 244 GLY A O 1
ATOM 1880 N N . LEU A 1 245 ? 29.553 13.829 -15.242 1.00 30.02 245 LEU A N 1
ATOM 1881 C CA . LEU A 1 245 ? 28.325 13.618 -16.035 1.00 30.02 245 LEU A CA 1
ATOM 1882 C C . LEU A 1 245 ? 27.184 14.494 -15.477 1.00 30.02 245 LEU A C 1
ATOM 1884 O O . LEU A 1 245 ? 27.118 14.734 -14.275 1.00 30.02 245 LEU A O 1
ATOM 1888 N N . ALA A 1 246 ? 26.340 15.012 -16.373 1.00 28.97 246 ALA A N 1
ATOM 1889 C CA . ALA A 1 246 ? 25.288 16.008 -16.143 1.00 28.97 246 ALA A CA 1
ATOM 1890 C C . ALA A 1 246 ? 24.342 15.711 -14.951 1.00 28.97 246 ALA A C 1
ATOM 1892 O O . ALA A 1 246 ? 24.091 14.543 -14.641 1.00 28.97 246 ALA A O 1
ATOM 1893 N N . PRO A 1 247 ? 23.767 16.746 -14.302 1.00 31.95 247 PRO A N 1
ATOM 1894 C CA . PRO A 1 247 ? 22.849 16.556 -13.194 1.00 31.95 247 PRO A CA 1
ATOM 1895 C C . PRO A 1 247 ? 21.475 16.198 -13.762 1.00 31.95 247 PRO A C 1
ATOM 1897 O O . PRO A 1 247 ? 20.836 17.039 -14.376 1.00 31.95 247 PRO A O 1
ATOM 1900 N N . ASP A 1 248 ? 21.058 14.939 -13.643 1.00 31.70 248 ASP A N 1
ATOM 1901 C CA . ASP A 1 248 ? 19.684 14.559 -13.288 1.00 31.70 248 ASP A CA 1
ATOM 1902 C C . ASP A 1 248 ? 19.453 13.050 -13.433 1.00 31.70 248 ASP A C 1
ATOM 1904 O O . ASP A 1 248 ? 19.906 12.405 -14.375 1.00 31.70 248 ASP A O 1
ATOM 1908 N N . ARG A 1 249 ? 18.626 12.530 -12.513 1.00 29.44 249 ARG A N 1
ATOM 1909 C CA . ARG A 1 249 ? 18.108 11.151 -12.374 1.00 29.44 249 ARG A CA 1
ATOM 1910 C C . ARG A 1 249 ? 18.999 10.192 -11.583 1.00 29.44 249 ARG A C 1
ATOM 1912 O O . ARG A 1 249 ? 19.854 9.488 -12.102 1.00 29.44 249 ARG A O 1
ATOM 1919 N N . HIS A 1 250 ? 18.695 10.101 -10.290 1.00 28.98 250 HIS A N 1
ATOM 1920 C CA . HIS A 1 250 ? 19.170 9.032 -9.416 1.00 28.98 250 HIS A CA 1
ATOM 1921 C C . HIS A 1 250 ? 18.561 7.693 -9.874 1.00 28.98 250 HIS A C 1
ATOM 1923 O O . HIS A 1 250 ? 17.401 7.395 -9.584 1.00 28.98 250 HIS A O 1
ATOM 1929 N N . GLY A 1 251 ? 19.333 6.914 -10.636 1.00 27.73 251 GLY A N 1
ATOM 1930 C CA . GLY A 1 251 ? 18.996 5.553 -11.051 1.00 27.73 251 GLY A CA 1
ATOM 1931 C C . GLY A 1 251 ? 19.147 4.572 -9.889 1.00 27.73 251 GLY A C 1
ATOM 1932 O O . GLY A 1 251 ? 20.209 4.478 -9.282 1.00 27.73 251 GLY A O 1
ATOM 1933 N N . GLY A 1 252 ? 18.070 3.858 -9.562 1.00 28.06 252 GLY A N 1
ATOM 1934 C CA . GLY A 1 252 ? 18.085 2.772 -8.584 1.00 28.06 252 GLY A CA 1
ATOM 1935 C C . GLY A 1 252 ? 18.634 1.478 -9.191 1.00 28.06 252 GLY A C 1
ATOM 1936 O O . GLY A 1 252 ? 18.258 1.101 -10.298 1.00 28.06 252 GLY A O 1
ATOM 1937 N N . SER A 1 253 ? 19.517 0.804 -8.454 1.00 36.09 253 SER A N 1
ATOM 1938 C CA . SER A 1 253 ? 20.156 -0.466 -8.821 1.00 36.09 253 SER A CA 1
ATOM 1939 C C . SER A 1 253 ? 19.158 -1.627 -8.976 1.00 36.09 253 SER A C 1
ATOM 1941 O O . SER A 1 253 ? 18.140 -1.692 -8.285 1.00 36.09 253 SER A O 1
ATOM 1943 N N . VAL A 1 254 ? 19.467 -2.562 -9.881 1.00 33.31 254 VAL A N 1
ATOM 1944 C CA . VAL A 1 254 ? 18.612 -3.696 -10.276 1.00 33.31 254 VAL A CA 1
ATOM 1945 C C . VAL A 1 254 ? 19.018 -4.970 -9.538 1.00 33.31 254 VAL A C 1
ATOM 1947 O O . VAL A 1 254 ? 20.196 -5.298 -9.484 1.00 33.31 254 VAL A O 1
ATOM 1950 N N . GLN A 1 255 ? 18.044 -5.748 -9.052 1.00 34.69 255 GLN A N 1
ATOM 1951 C CA . GLN A 1 255 ? 18.261 -7.144 -8.658 1.00 34.69 255 GLN A CA 1
ATOM 1952 C C . GLN A 1 255 ? 17.404 -8.097 -9.498 1.00 34.69 255 GLN A C 1
ATOM 1954 O O . GLN A 1 255 ? 16.171 -8.018 -9.525 1.00 34.69 255 GLN A O 1
ATOM 1959 N N . VAL A 1 256 ? 18.073 -9.059 -10.130 1.00 34.78 256 VAL A N 1
ATOM 1960 C CA . VAL A 1 256 ? 17.479 -10.209 -10.811 1.00 34.78 256 VAL A CA 1
ATOM 1961 C C . VAL A 1 256 ? 17.974 -11.476 -10.109 1.00 34.78 256 VAL A C 1
ATOM 1963 O O . VAL A 1 256 ? 19.115 -11.890 -10.269 1.00 34.78 256 VAL A O 1
ATOM 1966 N N . LEU A 1 257 ? 17.115 -12.094 -9.295 1.00 27.91 257 LEU A N 1
ATOM 1967 C CA . LEU A 1 257 ? 17.369 -13.432 -8.754 1.00 27.91 257 LEU A CA 1
ATOM 1968 C C . LEU A 1 257 ? 16.962 -14.487 -9.787 1.00 27.91 257 LEU A C 1
ATOM 1970 O O . LEU A 1 257 ? 15.840 -14.446 -10.299 1.00 27.91 257 LEU A O 1
ATOM 1974 N N . ASN A 1 258 ? 17.874 -15.426 -10.048 1.00 25.09 258 ASN A N 1
ATOM 1975 C CA . ASN A 1 258 ? 17.606 -16.655 -10.785 1.00 25.09 258 ASN A CA 1
ATOM 1976 C C . ASN A 1 258 ? 16.527 -17.463 -10.042 1.00 25.09 258 ASN A C 1
ATOM 1978 O O . ASN A 1 258 ? 16.629 -17.689 -8.835 1.00 25.09 258 ASN A O 1
ATOM 1982 N N . SER A 1 259 ? 15.477 -17.878 -10.739 1.00 30.42 259 SER A N 1
ATOM 1983 C CA . SER A 1 259 ? 14.501 -18.835 -10.218 1.00 30.42 259 SER A CA 1
ATOM 1984 C C . SER A 1 259 ? 14.126 -19.773 -11.350 1.00 30.42 259 SER A C 1
ATOM 1986 O O . SER A 1 259 ? 13.211 -19.494 -12.119 1.00 30.42 259 SER A O 1
ATOM 1988 N N . ASN A 1 260 ? 14.853 -20.883 -11.435 1.00 27.89 260 ASN A N 1
ATOM 1989 C CA . ASN A 1 260 ? 14.314 -22.100 -12.016 1.00 27.89 260 ASN A CA 1
ATOM 1990 C C . ASN A 1 260 ? 13.369 -22.701 -10.971 1.00 27.89 260 ASN A C 1
ATOM 1992 O O . ASN A 1 260 ? 13.829 -23.066 -9.890 1.00 27.89 260 ASN A O 1
ATOM 1996 N N . ASN A 1 261 ? 12.065 -22.713 -11.260 1.00 27.05 261 ASN A N 1
ATOM 1997 C CA . ASN A 1 261 ? 11.186 -23.867 -11.042 1.00 27.05 261 ASN A CA 1
ATOM 1998 C C . ASN A 1 261 ? 9.721 -23.545 -11.368 1.00 27.05 261 ASN A C 1
ATOM 2000 O O . ASN A 1 261 ? 9.143 -22.633 -10.782 1.00 27.05 261 ASN A O 1
ATOM 2004 N N . GLY A 1 262 ? 9.152 -24.403 -12.221 1.00 24.81 262 GLY A N 1
ATOM 2005 C CA . GLY A 1 262 ? 7.800 -24.949 -12.105 1.00 24.81 262 GLY A CA 1
ATOM 2006 C C . GLY A 1 262 ? 6.648 -24.030 -12.477 1.00 24.81 262 GLY A C 1
ATOM 2007 O O . GLY A 1 262 ? 6.166 -23.269 -11.639 1.00 24.81 262 GLY A O 1
ATOM 2008 N N . ASP A 1 263 ? 6.147 -24.204 -13.699 1.00 28.36 263 ASP A N 1
ATOM 2009 C CA . ASP A 1 263 ? 4.746 -23.952 -14.019 1.00 28.36 263 ASP A CA 1
ATOM 2010 C C . ASP A 1 263 ? 3.841 -24.599 -12.961 1.00 28.36 263 ASP A C 1
ATOM 2012 O O . ASP A 1 263 ? 4.008 -25.765 -12.599 1.00 28.36 263 ASP A O 1
ATOM 2016 N N . VAL A 1 264 ? 2.871 -23.832 -12.469 1.00 27.91 264 VAL A N 1
ATOM 2017 C CA . VAL A 1 264 ? 1.687 -24.382 -11.816 1.00 27.91 264 VAL A CA 1
ATOM 2018 C C . VAL A 1 264 ? 0.495 -23.843 -12.585 1.00 27.91 264 VAL A C 1
ATOM 2020 O O . VAL A 1 264 ? 0.264 -22.632 -12.629 1.00 27.91 264 VAL A O 1
ATOM 2023 N N . ASN A 1 265 ? -0.197 -24.785 -13.217 1.00 24.67 265 ASN A N 1
ATOM 2024 C CA . ASN A 1 265 ? -1.439 -24.635 -13.951 1.00 24.67 265 ASN A CA 1
ATOM 2025 C C . ASN A 1 265 ? -2.410 -23.694 -13.232 1.00 24.67 265 ASN A C 1
ATOM 2027 O O . ASN A 1 265 ? -2.691 -23.839 -12.042 1.00 24.67 265 ASN A O 1
ATOM 2031 N N . THR A 1 266 ? -2.9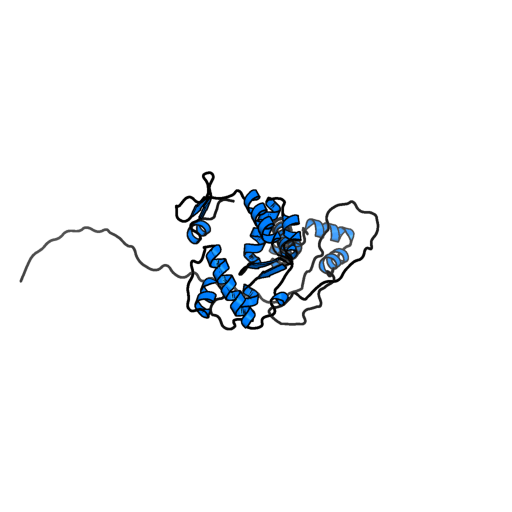46 -22.744 -13.990 1.00 28.05 266 THR A N 1
ATOM 2032 C CA . THR A 1 266 ? -4.241 -22.135 -13.689 1.00 28.05 266 THR A CA 1
ATOM 2033 C C . THR A 1 266 ? -5.240 -22.943 -14.497 1.00 28.05 266 THR A C 1
ATOM 2035 O O . THR A 1 266 ? -5.442 -22.662 -15.670 1.00 28.05 266 THR A O 1
ATOM 2038 N N . GLU A 1 267 ? -5.755 -24.018 -13.904 1.00 28.62 267 GLU A N 1
ATOM 2039 C CA . GLU A 1 267 ? -6.975 -24.639 -14.408 1.00 28.62 267 GLU A CA 1
ATOM 2040 C C . GLU A 1 267 ? -8.169 -23.871 -13.852 1.00 28.62 267 GLU A C 1
ATOM 2042 O O . GLU A 1 267 ? -8.247 -23.536 -12.665 1.00 28.62 267 GLU A O 1
ATOM 2047 N N . ASP A 1 268 ? -9.032 -23.541 -14.799 1.00 30.20 268 ASP A N 1
ATOM 2048 C CA . ASP A 1 268 ? -10.310 -22.884 -14.669 1.00 30.20 268 ASP A CA 1
ATOM 2049 C C . ASP A 1 268 ? -11.221 -23.590 -13.661 1.00 30.20 268 ASP A C 1
ATOM 2051 O O . ASP A 1 268 ? -11.306 -24.812 -13.618 1.00 30.20 268 ASP A O 1
ATOM 2055 N N . ASN A 1 269 ? -11.976 -22.797 -12.904 1.00 30.20 269 ASN A N 1
ATOM 2056 C CA . ASN A 1 269 ? -13.266 -23.236 -12.388 1.00 30.20 269 ASN A CA 1
ATOM 2057 C C . ASN A 1 269 ? -14.311 -22.227 -12.863 1.00 30.20 269 ASN A C 1
ATOM 2059 O O . ASN A 1 269 ? -14.681 -21.282 -12.163 1.00 30.20 269 ASN A O 1
ATOM 2063 N N . ASP A 1 270 ? -14.725 -22.440 -14.109 1.00 30.97 270 ASP A N 1
ATOM 2064 C CA . ASP A 1 270 ? -16.106 -22.262 -14.531 1.00 30.97 270 ASP A CA 1
ATOM 2065 C C . ASP A 1 270 ? -16.956 -23.277 -13.760 1.00 30.97 270 ASP A C 1
ATOM 2067 O O . ASP A 1 270 ? -16.682 -24.471 -13.819 1.00 30.97 270 ASP A O 1
ATOM 2071 N N . MET A 1 271 ? -17.923 -22.802 -12.977 1.00 28.23 271 MET A N 1
ATOM 2072 C CA . MET A 1 271 ? -19.078 -23.579 -12.529 1.00 28.23 271 MET A CA 1
ATOM 2073 C C . MET A 1 271 ? -20.031 -22.661 -11.764 1.00 28.23 271 MET A C 1
ATOM 2075 O O . MET A 1 271 ? -19.746 -22.210 -10.653 1.00 28.23 271 MET A O 1
ATOM 2079 N N . GLY A 1 272 ? -21.217 -22.478 -12.339 1.00 23.75 272 GLY A N 1
ATOM 2080 C CA . GLY A 1 272 ? -22.429 -22.358 -11.542 1.00 23.75 272 GLY A CA 1
ATOM 2081 C C . GLY A 1 272 ? -23.330 -21.192 -11.901 1.00 23.75 272 GLY A C 1
ATOM 2082 O O . GLY A 1 272 ? -23.414 -20.251 -11.123 1.00 23.75 272 GLY A O 1
ATOM 2083 N N . GLN A 1 273 ? -24.105 -21.326 -12.982 1.00 26.20 273 GLN A N 1
ATOM 2084 C CA . GLN A 1 273 ? -25.520 -20.940 -12.957 1.00 26.20 273 GLN A CA 1
ATOM 2085 C C . GLN A 1 273 ? -26.356 -21.965 -13.733 1.00 26.20 273 GLN A C 1
ATOM 2087 O O . GLN A 1 273 ? -26.649 -21.804 -14.913 1.00 26.20 273 GLN A O 1
ATOM 2092 N N . HIS A 1 274 ? -26.762 -23.026 -13.034 1.00 27.17 274 HIS A N 1
ATOM 2093 C CA . HIS A 1 274 ? -28.009 -23.716 -13.334 1.00 27.17 274 HIS A CA 1
ATOM 2094 C C . HIS A 1 274 ? -29.089 -23.173 -12.393 1.00 27.17 274 HIS A C 1
ATOM 2096 O O . HIS A 1 274 ? -28.930 -23.194 -11.175 1.00 27.17 274 HIS A O 1
ATOM 2102 N N . SER A 1 275 ? -30.192 -22.756 -13.011 1.00 24.83 275 SER A N 1
ATOM 2103 C CA . SER A 1 275 ? -31.579 -22.872 -12.556 1.00 24.83 275 SER A CA 1
ATOM 2104 C C . SER A 1 275 ? -32.389 -21.573 -12.519 1.00 24.83 275 SER A C 1
ATOM 2106 O O . SER A 1 275 ? -32.172 -20.670 -11.716 1.00 24.83 275 SER A O 1
ATOM 2108 N N . THR A 1 276 ? -33.467 -21.671 -13.300 1.00 24.50 276 THR A N 1
ATOM 2109 C CA . THR A 1 276 ? -34.795 -21.074 -13.130 1.00 24.50 276 THR A CA 1
ATOM 2110 C C . THR A 1 276 ? -35.002 -19.682 -13.709 1.00 24.50 276 THR A C 1
ATOM 2112 O O . THR A 1 276 ? -34.706 -18.682 -13.073 1.00 24.50 276 THR A O 1
ATOM 2115 N N . LEU A 1 277 ? -35.608 -19.654 -14.900 1.00 25.34 277 LEU A N 1
ATOM 2116 C CA . LEU A 1 277 ? -36.831 -18.904 -15.219 1.00 25.34 277 LEU A CA 1
ATOM 2117 C C . LEU A 1 277 ? -37.241 -19.271 -16.658 1.00 25.34 277 LEU A C 1
ATOM 2119 O O . LEU A 1 277 ? -36.658 -18.783 -17.621 1.00 25.34 277 LEU A O 1
ATOM 2123 N N . GLN A 1 278 ? -38.240 -20.142 -16.811 1.00 25.86 278 GLN A N 1
ATOM 2124 C CA . GLN A 1 278 ? -39.014 -20.228 -18.050 1.00 25.86 278 GLN A CA 1
ATOM 2125 C C . GLN A 1 278 ? -40.456 -19.850 -17.733 1.00 25.86 278 GLN A C 1
ATOM 2127 O O . GLN A 1 278 ? -41.128 -20.502 -16.938 1.00 25.86 278 GLN A O 1
ATOM 2132 N N . LEU A 1 279 ? -40.893 -18.754 -18.347 1.00 25.19 279 LEU A N 1
ATOM 2133 C CA . LEU A 1 279 ? -42.263 -18.275 -18.344 1.00 25.19 279 LEU A CA 1
ATOM 2134 C C . LEU A 1 279 ? -42.797 -18.358 -19.775 1.00 25.19 279 LEU A C 1
ATOM 2136 O O . LEU A 1 279 ? -42.254 -17.741 -20.688 1.00 25.19 279 LEU A O 1
ATOM 2140 N N . SER A 1 280 ? -43.904 -19.092 -19.891 1.00 26.91 280 SER A N 1
ATOM 2141 C CA . SER A 1 280 ? -44.997 -18.968 -20.861 1.00 26.91 280 SER A CA 1
ATOM 2142 C C . SER A 1 280 ? -44.695 -19.075 -22.359 1.00 26.91 280 SER A C 1
ATOM 2144 O O . SER A 1 280 ? -44.197 -18.138 -22.980 1.00 26.91 280 SER A O 1
ATOM 2146 N N . LYS A 1 281 ? -45.237 -20.129 -22.969 1.00 27.64 281 LYS A N 1
ATOM 2147 C CA . LYS A 1 281 ? -46.423 -20.075 -23.843 1.00 27.64 281 LYS A CA 1
ATOM 2148 C C . LYS A 1 281 ? -46.768 -21.511 -24.228 1.00 27.64 281 LYS A C 1
ATOM 2150 O O . LYS A 1 281 ? -45.903 -22.203 -24.730 1.00 27.64 281 LYS A O 1
ATOM 2155 N N . ASP A 1 282 ? -47.992 -21.944 -23.949 1.00 28.64 282 ASP A N 1
ATOM 2156 C CA . ASP A 1 282 ? -48.883 -22.384 -25.018 1.00 28.64 282 ASP A CA 1
ATOM 2157 C C . ASP A 1 282 ? -50.323 -22.478 -24.516 1.00 28.64 282 ASP A C 1
ATOM 2159 O O . ASP A 1 282 ? -50.627 -22.992 -23.442 1.00 28.64 282 ASP A O 1
ATOM 2163 N N . ARG A 1 283 ? -51.189 -21.852 -25.310 1.00 28.06 283 ARG A N 1
ATOM 2164 C CA . ARG A 1 283 ? -52.636 -22.011 -25.310 1.00 28.06 283 ARG A CA 1
ATOM 2165 C C . ARG A 1 283 ? -52.918 -23.233 -26.171 1.00 28.06 283 ARG A C 1
ATOM 2167 O O . ARG A 1 283 ? -52.479 -23.229 -27.315 1.00 28.06 283 ARG A O 1
ATOM 2174 N N . GLN A 1 284 ? -53.724 -24.162 -25.678 1.00 30.41 284 GLN A N 1
ATOM 2175 C CA . GLN A 1 284 ? -54.778 -24.771 -26.483 1.00 30.41 284 GLN A CA 1
ATOM 2176 C C . GLN A 1 284 ? -55.892 -25.287 -25.569 1.00 30.41 284 GLN A C 1
ATOM 2178 O O . GLN A 1 284 ? -55.644 -25.892 -24.530 1.00 30.41 284 GLN A O 1
ATOM 2183 N N . GLU A 1 285 ? -57.100 -24.886 -25.946 1.00 31.98 285 GLU A N 1
ATOM 2184 C CA . GLU A 1 285 ? -58.402 -25.272 -25.417 1.00 31.98 285 GLU A CA 1
ATOM 2185 C C . GLU A 1 285 ? -58.743 -26.707 -25.839 1.00 31.98 285 GLU A C 1
ATOM 2187 O O . GLU A 1 285 ? -58.308 -27.125 -26.907 1.00 31.98 285 GLU A O 1
ATOM 2192 N N . GLU A 1 286 ? -59.517 -27.404 -24.998 1.00 32.75 286 GLU A N 1
ATOM 2193 C CA . GLU A 1 286 ? -60.517 -28.466 -25.269 1.00 32.75 286 GLU A CA 1
ATOM 2194 C C . GLU A 1 286 ? -60.749 -29.179 -23.917 1.00 32.75 286 GLU A C 1
ATOM 2196 O O . GLU A 1 286 ? -59.868 -29.846 -23.384 1.00 32.75 286 GLU A O 1
ATOM 2201 N N . ASP A 1 287 ? -61.742 -28.787 -23.118 1.00 33.22 287 ASP A N 1
ATOM 2202 C CA . ASP A 1 287 ? -63.164 -29.161 -23.209 1.00 33.22 287 ASP A CA 1
ATOM 2203 C C . ASP A 1 287 ? -63.391 -30.685 -23.168 1.00 33.22 287 ASP A C 1
ATOM 2205 O O . ASP A 1 287 ? -63.222 -31.357 -24.179 1.00 33.22 287 ASP A O 1
ATOM 2209 N N . ASN A 1 288 ? -63.732 -31.248 -21.996 1.00 32.31 288 ASN A N 1
ATOM 2210 C CA . ASN A 1 288 ? -65.058 -31.840 -21.749 1.00 32.31 288 ASN A CA 1
ATOM 2211 C C . ASN A 1 288 ? -65.198 -32.547 -20.377 1.00 32.31 288 ASN A C 1
ATOM 2213 O O . ASN A 1 288 ? -64.376 -33.373 -19.991 1.00 32.31 288 ASN A O 1
ATOM 2217 N N . SER A 1 289 ? -66.322 -32.229 -19.721 1.00 34.75 289 SER A N 1
ATOM 2218 C CA . SER A 1 289 ? -67.272 -33.102 -18.999 1.00 34.75 289 SER A CA 1
ATOM 2219 C C . SER A 1 289 ? -66.842 -34.081 -17.882 1.00 34.75 289 SER A C 1
ATOM 2221 O O . SER A 1 289 ? -66.121 -35.037 -18.133 1.00 34.75 289 SER A O 1
ATOM 2223 N N . GLU A 1 290 ? -67.528 -33.922 -16.730 1.00 37.09 290 GLU A N 1
ATOM 2224 C CA . GLU A 1 290 ? -68.185 -34.974 -15.908 1.00 37.09 290 GLU A CA 1
ATOM 2225 C C . GLU A 1 290 ? -67.289 -36.049 -15.234 1.00 37.09 290 GLU A C 1
ATOM 2227 O O . GLU A 1 290 ? -66.375 -36.595 -15.818 1.00 37.09 290 GLU A O 1
ATOM 2232 N N . THR A 1 291 ? -67.479 -36.522 -13.998 1.00 42.12 291 THR A N 1
ATOM 2233 C CA . THR A 1 291 ? -68.637 -36.606 -13.099 1.00 42.12 291 THR A CA 1
ATOM 2234 C C . THR A 1 291 ? -68.145 -37.069 -11.714 1.00 42.12 291 THR A C 1
ATOM 2236 O O . THR A 1 291 ? -67.233 -37.886 -11.651 1.00 42.12 291 THR A O 1
ATOM 2239 N N . LYS A 1 292 ? -68.889 -36.658 -10.674 1.00 40.38 292 LYS A N 1
ATOM 2240 C CA . LYS A 1 292 ? -69.017 -37.225 -9.310 1.00 40.38 292 LYS A CA 1
ATOM 2241 C C . LYS A 1 292 ? -67.864 -37.099 -8.314 1.00 40.38 292 LYS A C 1
ATOM 2243 O O . LYS A 1 292 ? -66.813 -37.741 -8.490 1.00 40.38 292 LYS A O 1
#

Foldseek 3Di:
DADDPVLCVLQVWHQDPVAIDRVNHGDDDDDLLVVLVVVLVVLVVDAAAEAEDAQCLVPVLLVVCVSCVVSVNNVSVLVRHFWYFHCLVLCCVQPPPQPDSDLQSVLCVPPVDGWDPSPPVRSVVSVVVSVVVSVVSVDDRVVRIDHSVVSVLVVQLVVQLVVALVLCVVCCVVVVDPSVRSSQCSSLNDHVVNVVVQCVPPNVVSVVCQQPDDDPDADDDPDDDDDDDDDDDDDDDDDDDDDDDDDDDDRDGGYDDDDDDDDDDPDDDDDDDDDDDDDDDDDDDDDDDDDD

InterPro domains:
  IPR012337 Ribonuclease H-like superfamily [SSF53098] (32-134)
  IPR013520 Ribonuclease H-like domain [PF00929] (35-130)
  IPR036397 Ribonuclease H superfamily [G3DSA:3.30.420.10] (1-146)
  IPR040393 Three-prime repair exonuclease 1/2 [PTHR13058] (41-143)
  IPR057617 PML, C-terminal domain [PF25244] (164-226)

Sequence (292 aa):
MPQTENARLVTGIVANSSGVSVAGKSVKSDNIHSAADKFIRYLTKFKNVCLIAHNGRRFDFPVLVSTFKNTQKDTQLSIVVTGCVDSLAMFKKCFKNQDSYKQESLYRSLFNETYGAHNAVDDVKALGKLVQHALLSQIDTLSFTFPLKAVIQQLIYNGEKARNYNSFATLVQNAVLSKCMAGKIAGSGLTLGHLKAIKNRDGEDGLRNTFLVKTEGQSRPGTNQRGLAWGESSRHTAHYLGAGLAPDRHGGSVQVLNSNNGDVNTEDNDMGQHSTLQLSKDRQEEDNSETK

Secondary structure (DSSP, 8-state):
-PPPHHHHHHH-EEEETTEEEETTEEE----HHHHHHHHHHHHTTSSSEEEEETTTTTTHHHHHHHHHHHTT-HHHHHHHEEEEEEHHHHHHHHSTT-S--SHHHHHHHHHS----TT-HHHHHHHHHHHHHHHHHTT--SGGGEE-HHHHHHHHHHHHHHHHHGGGGHHHHHTTSS-HHHHHHHHHTT--HHHHHHHHHHHHHHHHHHHHH-PPTT-PPPPS--SS---------------S-S-S---PPPP--------------------------------------

pLDDT: mean 74.64, std 28.18, range [22.73, 97.94]

Radius of gyration: 27.18 Å; chains: 1; bounding box: 103×58×53 Å

Organism: Magallana gigas (NCBI:txid29159)